Protein AF-M5RK91-F1 (afdb_monomer_lite)

Radius of gyration: 32.46 Å; chains: 1; bounding box: 62×58×117 Å

Secondary structure (DSSP, 8-state):
--------PPPGGG---S--EEEEE-TT--EEEEEETTTTT--HHHHHHHHHHHHHHTTSPPEEESSTTTTHHHHHHHHHHHHT---TTTS---GGG-TT-TT--SSEEEHHHHHTTTTTS--TTHHHHHHHHTT---S-S--TTSHHHHHHTT-HHHHHHHHHHHHHHHHHHHHHHHHHTTSS-HHHHHHHHHHHHHHHHTTGGG-HHHHHHHHH------HHHHHHHHHHHHHHS--------------------------------

InterPro domains:
  IPR012337 Ribonuclease H-like superfamily [SSF53098] (49-182)
  IPR019288 Predicted 3'-5' exonuclease, PolB-like [PF10108] (8-217)
  IPR036397 Ribonuclease H superfamily [G3DSA:3.30.420.10] (46-173)

Structure (mmCIF, N/CA/C/O backbone):
data_AF-M5RK91-F1
#
_entry.id   AF-M5RK91-F1
#
loop_
_atom_site.group_PDB
_atom_site.id
_atom_site.type_symbol
_atom_site.label_atom_id
_atom_site.label_alt_id
_atom_site.label_comp_id
_atom_site.label_asym_id
_atom_site.label_entity_id
_atom_site.label_seq_id
_atom_site.pdbx_PDB_ins_code
_atom_site.Cartn_x
_atom_site.Cartn_y
_atom_site.Cartn_z
_atom_site.occupancy
_atom_site.B_iso_or_equiv
_atom_site.auth_seq_id
_atom_site.auth_comp_id
_atom_site.auth_asym_id
_atom_site.auth_atom_id
_atom_site.pdbx_PDB_model_num
ATOM 1 N N . MET A 1 1 ? 35.712 -5.060 18.755 1.00 37.16 1 MET A N 1
ATOM 2 C CA . MET A 1 1 ? 34.245 -5.099 18.578 1.00 37.16 1 MET A CA 1
ATOM 3 C C . MET A 1 1 ? 33.949 -4.815 17.116 1.00 37.16 1 MET A C 1
ATOM 5 O O . MET A 1 1 ? 34.208 -3.714 16.657 1.00 37.16 1 MET A O 1
ATOM 9 N N . SER A 1 2 ? 33.559 -5.843 16.363 1.00 36.03 2 SER A N 1
ATOM 10 C CA . SER A 1 2 ? 33.230 -5.731 14.939 1.00 36.03 2 SER A CA 1
ATOM 11 C C . SER A 1 2 ? 31.807 -5.184 14.820 1.00 36.03 2 SER A C 1
ATOM 13 O O . SER A 1 2 ? 30.856 -5.883 15.160 1.00 36.03 2 SER A O 1
ATOM 15 N N . ASN A 1 3 ? 31.660 -3.930 14.385 1.00 38.53 3 ASN A N 1
ATOM 16 C CA . ASN A 1 3 ? 30.366 -3.388 13.971 1.00 38.53 3 ASN A CA 1
ATOM 17 C C . ASN A 1 3 ? 30.025 -3.969 12.594 1.00 38.53 3 ASN A C 1
ATOM 19 O O . ASN A 1 3 ? 30.331 -3.371 11.567 1.00 38.53 3 ASN A O 1
ATOM 23 N N . LYS A 1 4 ? 29.419 -5.158 12.574 1.00 43.69 4 LYS A N 1
ATOM 24 C CA . LYS A 1 4 ? 28.714 -5.678 11.400 1.00 43.69 4 LYS A CA 1
ATOM 25 C C . LYS A 1 4 ? 27.287 -5.142 11.414 1.00 43.69 4 LYS A C 1
ATOM 27 O O . LYS A 1 4 ? 26.384 -5.772 11.951 1.00 43.69 4 LYS A O 1
ATOM 32 N N . THR A 1 5 ? 27.094 -3.990 10.795 1.00 41.28 5 THR A N 1
ATOM 33 C CA . THR A 1 5 ? 25.797 -3.607 10.222 1.00 41.28 5 THR A CA 1
ATOM 34 C C . THR A 1 5 ? 25.986 -3.307 8.741 1.00 41.28 5 THR A C 1
ATOM 36 O O . THR A 1 5 ? 25.577 -2.262 8.255 1.00 41.28 5 THR A O 1
ATOM 39 N N . ASP A 1 6 ? 26.624 -4.231 8.019 1.00 42.47 6 ASP A N 1
ATOM 40 C CA . ASP A 1 6 ? 26.511 -4.304 6.562 1.00 42.47 6 ASP A CA 1
ATOM 41 C C . ASP A 1 6 ? 25.201 -5.020 6.222 1.00 42.47 6 ASP A C 1
ATOM 43 O O . ASP A 1 6 ? 25.173 -6.158 5.760 1.00 42.47 6 ASP A O 1
ATOM 47 N N . THR A 1 7 ? 24.073 -4.363 6.488 1.00 49.25 7 THR A N 1
ATOM 48 C CA . THR A 1 7 ? 22.855 -4.676 5.742 1.00 49.25 7 THR A CA 1
ATOM 49 C C . THR A 1 7 ? 23.013 -3.993 4.393 1.00 49.25 7 THR A C 1
ATOM 51 O O . THR A 1 7 ? 22.590 -2.849 4.220 1.00 49.25 7 THR A O 1
ATOM 54 N N . THR A 1 8 ? 23.712 -4.633 3.455 1.00 53.56 8 THR A N 1
ATOM 55 C CA . THR A 1 8 ? 23.864 -4.099 2.099 1.00 53.56 8 THR A CA 1
ATOM 56 C C . THR A 1 8 ? 22.529 -4.251 1.381 1.00 53.56 8 THR A C 1
ATOM 58 O O . THR A 1 8 ? 22.293 -5.210 0.653 1.00 53.56 8 THR A O 1
ATOM 61 N N . PHE A 1 9 ? 21.610 -3.323 1.641 1.00 66.06 9 PHE A N 1
ATOM 62 C CA . PHE A 1 9 ? 20.386 -3.220 0.870 1.00 66.06 9 PHE A CA 1
ATOM 63 C C . PHE A 1 9 ? 20.784 -2.958 -0.579 1.00 66.06 9 PHE A C 1
ATOM 65 O O . PHE A 1 9 ? 21.510 -2.003 -0.870 1.00 66.06 9 PHE A O 1
ATOM 72 N N . ILE A 1 10 ? 20.365 -3.849 -1.473 1.00 76.88 10 ILE A N 1
ATOM 73 C CA . ILE A 1 10 ? 20.727 -3.766 -2.883 1.00 76.88 10 ILE A CA 1
ATOM 74 C C . ILE A 1 10 ? 20.219 -2.414 -3.407 1.00 76.88 10 ILE A C 1
ATOM 76 O O . ILE A 1 10 ? 19.057 -2.077 -3.141 1.00 76.88 10 ILE A O 1
ATOM 80 N N . PRO A 1 11 ? 21.043 -1.629 -4.131 1.00 83.38 11 PRO A N 1
ATOM 81 C CA . PRO A 1 11 ? 20.587 -0.377 -4.717 1.00 83.38 11 PRO A CA 1
ATOM 82 C C . PRO A 1 11 ? 19.279 -0.585 -5.481 1.00 83.38 11 PRO A C 1
ATOM 84 O O . PRO A 1 11 ? 19.153 -1.554 -6.233 1.00 83.38 11 PRO A O 1
ATOM 87 N N . TYR A 1 12 ? 18.315 0.327 -5.316 1.00 83.88 12 TYR A N 1
ATOM 88 C CA . TYR A 1 12 ? 16.986 0.196 -5.930 1.00 83.88 12 TYR A CA 1
ATOM 89 C C . TYR A 1 12 ? 17.051 0.025 -7.459 1.00 83.88 12 TYR A C 1
ATOM 91 O O . TYR A 1 12 ? 16.173 -0.589 -8.057 1.00 83.88 12 TYR A O 1
ATOM 99 N N . THR A 1 13 ? 18.146 0.473 -8.087 1.00 87.12 13 THR A N 1
ATOM 100 C CA . THR A 1 13 ? 18.443 0.274 -9.511 1.00 87.12 13 THR A CA 1
ATOM 101 C C . THR A 1 13 ? 18.493 -1.191 -9.952 1.00 87.12 13 THR A C 1
ATOM 103 O O . THR A 1 13 ? 18.245 -1.481 -11.124 1.00 87.12 13 THR A O 1
ATOM 106 N N . TYR A 1 14 ? 18.796 -2.113 -9.036 1.00 87.44 14 TYR A N 1
ATOM 107 C CA . TYR A 1 14 ? 18.850 -3.558 -9.281 1.00 87.44 14 TYR A CA 1
ATOM 108 C C . TYR A 1 14 ? 17.598 -4.301 -8.813 1.00 87.44 14 TYR A C 1
ATOM 110 O O . TYR A 1 14 ? 17.463 -5.490 -9.083 1.00 87.44 14 TYR A O 1
ATOM 118 N N . GLN A 1 15 ? 16.668 -3.620 -8.144 1.00 91.31 15 GLN A N 1
ATOM 119 C CA . GLN A 1 15 ? 15.442 -4.249 -7.671 1.00 91.31 15 GLN A CA 1
ATOM 120 C C . GLN A 1 15 ? 14.505 -4.541 -8.848 1.00 91.31 15 GLN A C 1
ATOM 122 O O . GLN A 1 15 ? 14.492 -3.837 -9.870 1.00 91.31 15 GLN A O 1
ATOM 127 N N . ILE A 1 16 ? 13.762 -5.637 -8.729 1.00 92.75 16 ILE A N 1
ATOM 128 C CA . ILE A 1 16 ? 12.830 -6.141 -9.737 1.00 92.75 16 ILE A CA 1
ATOM 129 C C . ILE A 1 16 ? 11.518 -6.479 -9.016 1.00 92.75 16 ILE A C 1
ATOM 131 O O . ILE A 1 16 ? 11.579 -7.136 -7.977 1.00 92.75 16 ILE A O 1
ATOM 135 N N . PRO A 1 17 ? 10.346 -6.059 -9.526 1.00 95.19 17 PRO A N 1
ATOM 136 C CA . PRO A 1 17 ? 9.073 -6.446 -8.931 1.00 95.19 17 PRO A CA 1
ATOM 137 C C . PRO A 1 17 ? 8.801 -7.927 -9.219 1.00 95.19 17 PRO A C 1
ATOM 139 O O . PRO A 1 17 ? 8.458 -8.291 -10.342 1.00 95.19 17 PRO A O 1
ATOM 142 N N . ILE A 1 18 ? 8.991 -8.774 -8.208 1.00 94.38 18 ILE A N 1
ATOM 143 C CA . ILE A 1 18 ? 8.758 -10.228 -8.282 1.00 94.38 18 ILE A CA 1
ATOM 144 C C . ILE A 1 18 ? 7.376 -10.639 -7.760 1.00 94.38 18 ILE A C 1
ATOM 146 O O . ILE A 1 18 ? 6.933 -11.751 -8.002 1.00 94.38 18 ILE A O 1
ATOM 150 N N . SER A 1 19 ? 6.695 -9.750 -7.040 1.00 95.69 19 SER A N 1
ATOM 151 C CA . SER A 1 19 ? 5.322 -9.916 -6.571 1.00 95.69 19 SER A CA 1
ATOM 152 C C . SER A 1 19 ? 4.743 -8.536 -6.284 1.00 95.69 19 SER A C 1
ATOM 154 O O . SER A 1 19 ? 5.423 -7.689 -5.702 1.00 95.69 19 SER A O 1
ATOM 156 N N . VAL A 1 20 ? 3.509 -8.293 -6.722 1.00 97.94 20 VAL A N 1
ATOM 157 C CA . VAL A 1 20 ? 2.758 -7.069 -6.423 1.00 97.94 20 VAL A CA 1
ATOM 158 C C . VAL A 1 20 ? 1.313 -7.466 -6.176 1.00 97.94 20 VAL A C 1
ATOM 160 O O . VAL A 1 20 ? 0.650 -7.996 -7.066 1.00 97.94 20 VAL A O 1
ATOM 163 N N . VAL A 1 21 ? 0.824 -7.174 -4.974 1.00 98.00 21 VAL A N 1
ATOM 164 C CA . VAL A 1 21 ? -0.567 -7.401 -4.581 1.00 98.00 21 VAL A CA 1
ATOM 165 C C . VAL A 1 21 ? -1.257 -6.055 -4.398 1.00 98.00 21 VAL A C 1
ATOM 167 O O . VAL A 1 21 ? -0.682 -5.124 -3.840 1.00 98.00 21 VAL A O 1
ATOM 170 N N . ILE A 1 22 ? -2.489 -5.939 -4.888 1.00 98.31 22 ILE A N 1
ATOM 171 C CA . ILE A 1 22 ? -3.275 -4.704 -4.847 1.00 98.31 22 ILE A CA 1
ATOM 172 C C . ILE A 1 22 ? -4.640 -4.995 -4.233 1.00 98.31 22 ILE A C 1
ATOM 174 O O . ILE A 1 22 ? -5.385 -5.833 -4.743 1.00 98.31 22 ILE A O 1
ATOM 178 N N . ALA A 1 23 ? -4.998 -4.246 -3.189 1.00 98.38 23 ALA A N 1
ATOM 179 C CA . ALA A 1 23 ? -6.378 -4.150 -2.728 1.00 98.38 23 ALA A CA 1
ATOM 180 C C . ALA A 1 23 ? -7.147 -3.112 -3.554 1.00 98.38 23 ALA A C 1
ATOM 182 O O . ALA A 1 23 ? -6.700 -1.977 -3.728 1.00 98.38 23 ALA A O 1
ATOM 183 N N . LYS A 1 24 ? -8.335 -3.486 -4.028 1.00 98.38 24 LYS A N 1
ATOM 184 C CA . LYS A 1 24 ? -9.316 -2.560 -4.596 1.00 98.38 24 LYS A CA 1
ATOM 185 C C . LYS A 1 24 ? -10.251 -2.120 -3.483 1.00 98.38 24 LYS A C 1
ATOM 187 O O . LYS A 1 24 ? -10.890 -2.953 -2.842 1.00 98.38 24 LYS A O 1
ATOM 192 N N . VAL A 1 25 ? -10.341 -0.814 -3.281 1.00 98.56 25 VAL A N 1
ATOM 193 C CA . VAL A 1 25 ? -11.142 -0.203 -2.221 1.00 98.56 25 VAL A CA 1
ATOM 194 C C . VAL A 1 25 ? -12.134 0.763 -2.859 1.00 98.56 25 VAL A C 1
ATOM 196 O O . VAL A 1 25 ? -11.770 1.540 -3.744 1.00 98.56 25 VAL A O 1
ATOM 199 N N . ALA A 1 26 ? -13.396 0.681 -2.452 1.00 98.19 26 ALA A N 1
ATOM 200 C CA . ALA A 1 26 ? -14.456 1.561 -2.926 1.00 98.19 26 ALA A CA 1
ATOM 201 C C . ALA A 1 26 ? -14.345 2.973 -2.319 1.00 98.19 26 ALA A C 1
ATOM 203 O O . ALA A 1 26 ? -13.594 3.217 -1.375 1.00 98.19 26 ALA A O 1
ATOM 204 N N . GLN A 1 27 ? -15.131 3.920 -2.841 1.00 96.88 27 GLN A N 1
ATOM 205 C CA . GLN A 1 27 ? -15.163 5.298 -2.326 1.00 96.88 27 GLN A CA 1
ATOM 206 C C . GLN A 1 27 ? -15.681 5.398 -0.882 1.00 96.88 27 GLN A C 1
ATOM 208 O O . GLN A 1 27 ? -15.318 6.333 -0.176 1.00 96.88 27 GLN A O 1
ATOM 213 N N . ASP A 1 28 ? -16.501 4.441 -0.443 1.00 97.94 28 ASP A N 1
ATOM 214 C CA . ASP A 1 28 ? -16.978 4.313 0.941 1.00 97.94 28 ASP A CA 1
ATOM 215 C C . ASP A 1 28 ? -15.993 3.557 1.855 1.00 97.94 28 ASP A C 1
ATOM 217 O O . ASP A 1 28 ? -16.307 3.258 3.006 1.00 97.94 28 ASP A O 1
ATOM 221 N N . PHE A 1 29 ? -14.793 3.274 1.341 1.00 98.69 29 PHE A N 1
ATOM 222 C CA . PHE A 1 29 ? -13.707 2.542 1.986 1.00 98.69 29 PHE A CA 1
ATOM 223 C C . PHE A 1 29 ? -13.939 1.034 2.170 1.00 98.69 29 PHE A C 1
ATOM 225 O O . PHE A 1 29 ? -13.107 0.370 2.793 1.00 98.69 29 PHE A O 1
ATOM 232 N N . SER A 1 30 ? -15.001 0.454 1.602 1.00 98.62 30 SER A N 1
ATOM 233 C CA . SER A 1 30 ? -15.195 -1.002 1.609 1.00 98.62 30 SER A CA 1
ATOM 234 C C . SER A 1 30 ? -14.153 -1.726 0.747 1.00 98.62 30 SER A C 1
ATOM 236 O O . SER A 1 30 ? -13.770 -1.268 -0.336 1.00 98.62 30 SER A O 1
ATOM 238 N N . LEU A 1 31 ? -13.652 -2.859 1.249 1.00 98.69 31 LEU A N 1
ATOM 239 C CA . LEU A 1 31 ? -12.742 -3.733 0.511 1.00 98.69 31 LEU A CA 1
ATOM 240 C C . LEU A 1 31 ? -13.531 -4.496 -0.559 1.00 98.69 31 LEU A C 1
ATOM 242 O O . LEU A 1 31 ? -14.423 -5.278 -0.238 1.00 98.69 31 LEU A O 1
ATOM 246 N N . ILE A 1 32 ? -13.182 -4.285 -1.826 1.00 98.06 32 ILE A N 1
ATOM 247 C CA . ILE A 1 32 ? -13.814 -4.964 -2.962 1.00 98.06 32 ILE A CA 1
ATOM 248 C C . ILE A 1 32 ? -13.090 -6.284 -3.238 1.00 98.06 32 ILE A C 1
ATOM 250 O O . ILE A 1 32 ? -13.717 -7.338 -3.362 1.00 98.06 32 ILE A O 1
ATOM 254 N N . ASP A 1 33 ? -11.765 -6.217 -3.378 1.00 97.31 33 ASP A N 1
ATOM 255 C CA . ASP A 1 33 ? -10.964 -7.317 -3.910 1.00 97.31 33 ASP A CA 1
ATOM 256 C C . ASP A 1 33 ? -9.487 -7.192 -3.518 1.00 97.31 33 ASP A C 1
ATOM 258 O O . ASP A 1 33 ? -9.012 -6.084 -3.267 1.00 97.31 33 ASP A O 1
ATOM 262 N N . ILE A 1 34 ? -8.749 -8.304 -3.534 1.00 97.69 34 ILE A N 1
ATOM 263 C CA . ILE A 1 34 ? -7.286 -8.338 -3.407 1.00 97.69 34 ILE A CA 1
ATOM 264 C C . ILE A 1 34 ? -6.738 -9.199 -4.538 1.00 97.69 34 ILE A C 1
ATOM 266 O O . ILE A 1 34 ? -7.036 -10.387 -4.625 1.00 97.69 34 ILE A O 1
ATOM 270 N N . VAL A 1 35 ? -5.914 -8.599 -5.394 1.00 96.62 35 VAL A N 1
ATOM 271 C CA . VAL A 1 35 ? -5.401 -9.240 -6.608 1.00 96.62 35 VAL A CA 1
ATOM 272 C C . VAL A 1 35 ? -3.884 -9.279 -6.569 1.00 96.62 35 VAL A C 1
ATOM 274 O O . VAL A 1 35 ? -3.252 -8.238 -6.399 1.00 96.62 35 VAL A O 1
ATOM 277 N N . SER A 1 36 ? -3.306 -10.462 -6.776 1.00 97.25 36 SER A N 1
ATOM 278 C CA . SER A 1 36 ? -1.880 -10.609 -7.073 1.00 97.25 36 SER A CA 1
ATOM 279 C C . SER A 1 36 ? -1.652 -10.505 -8.577 1.00 97.25 36 SER A C 1
ATOM 281 O O . SER A 1 36 ? -2.339 -11.153 -9.371 1.00 97.25 36 SER A O 1
ATOM 283 N N . LEU A 1 37 ? -0.742 -9.629 -8.995 1.00 98.06 37 LEU A N 1
ATOM 284 C CA . LEU A 1 37 ? -0.513 -9.364 -10.410 1.00 98.06 37 LEU A CA 1
ATOM 285 C C . LEU A 1 37 ? 0.304 -10.485 -11.062 1.00 98.06 37 LEU A C 1
ATOM 287 O O . LEU A 1 37 ? 1.377 -10.845 -10.593 1.00 98.06 37 LEU A O 1
ATOM 291 N N . ASP A 1 38 ? -0.196 -10.971 -12.202 1.00 97.81 38 ASP A N 1
ATOM 292 C CA . ASP A 1 38 ? 0.424 -12.018 -13.033 1.00 97.81 38 ASP A CA 1
ATOM 293 C C . ASP A 1 38 ? 0.630 -13.377 -12.335 1.00 97.81 38 ASP A C 1
ATOM 295 O O . ASP A 1 38 ? 1.397 -14.211 -12.811 1.00 97.81 38 ASP A O 1
ATOM 299 N N . GLU A 1 39 ? -0.070 -13.645 -11.233 1.00 95.38 39 GLU A N 1
ATOM 300 C CA . GLU A 1 39 ? -0.103 -14.975 -10.618 1.00 95.38 39 GLU A CA 1
ATOM 301 C C . GLU A 1 39 ? -0.693 -16.016 -11.602 1.00 95.38 39 GLU A C 1
ATOM 303 O O . GLU A 1 39 ? -1.664 -15.713 -12.306 1.00 95.38 39 GLU A O 1
ATOM 308 N N . PRO A 1 40 ? -0.124 -17.237 -11.710 1.00 94.31 40 PRO A N 1
ATOM 309 C CA . PRO A 1 40 ? 0.992 -17.795 -10.931 1.00 94.31 40 PRO A CA 1
ATOM 310 C C . PRO A 1 40 ? 2.387 -17.581 -11.550 1.00 94.31 40 PRO A C 1
ATOM 312 O O . PRO A 1 40 ? 3.354 -18.187 -11.100 1.00 94.31 40 PRO A O 1
ATOM 315 N N . HIS A 1 41 ? 2.515 -16.785 -12.613 1.00 96.06 41 HIS A N 1
ATOM 316 C CA . HIS A 1 41 ? 3.760 -16.675 -13.385 1.00 96.06 41 HIS A CA 1
ATOM 317 C C . HIS A 1 41 ? 4.711 -15.589 -12.873 1.00 96.06 41 HIS A C 1
ATOM 319 O O . HIS A 1 41 ? 5.917 -15.700 -13.086 1.00 96.06 41 HIS A O 1
ATOM 325 N N . PHE A 1 42 ? 4.176 -14.542 -12.241 1.00 96.88 42 PHE A N 1
ATOM 326 C CA . PHE A 1 42 ? 4.923 -13.463 -11.591 1.00 96.88 42 PHE A CA 1
ATOM 327 C C . PHE A 1 42 ? 6.013 -12.822 -12.468 1.00 96.88 42 PHE A C 1
ATOM 329 O O . PHE A 1 42 ? 7.115 -12.507 -12.014 1.00 96.88 42 PHE A O 1
ATOM 336 N N . ARG A 1 43 ? 5.738 -12.629 -13.762 1.00 97.56 43 ARG A N 1
ATOM 337 C CA . ARG A 1 43 ? 6.728 -12.096 -14.703 1.00 97.56 43 ARG A CA 1
ATOM 338 C C . ARG A 1 43 ? 6.864 -10.588 -14.480 1.00 97.56 43 ARG A C 1
ATOM 340 O O . ARG A 1 43 ? 5.897 -9.859 -14.709 1.00 97.56 43 ARG A O 1
ATOM 347 N N . PRO A 1 44 ? 8.060 -10.066 -14.148 1.00 97.75 44 PRO A N 1
ATOM 348 C CA . PRO A 1 44 ? 8.210 -8.664 -13.748 1.00 97.75 44 PRO A CA 1
ATOM 349 C C . PRO A 1 44 ? 7.722 -7.630 -14.768 1.00 97.75 44 PRO A C 1
ATOM 351 O O . PRO A 1 44 ? 7.150 -6.604 -14.399 1.00 97.75 44 PRO A O 1
ATOM 354 N N . HIS A 1 45 ? 7.918 -7.893 -16.063 1.00 98.31 45 HIS A N 1
ATOM 355 C CA . HIS A 1 45 ? 7.457 -7.003 -17.130 1.00 98.31 45 HIS A CA 1
ATOM 356 C C . HIS A 1 45 ? 5.925 -6.987 -17.247 1.00 98.31 45 HIS A C 1
ATOM 358 O O . HIS A 1 45 ? 5.352 -5.919 -17.441 1.00 98.31 45 HIS A O 1
ATOM 364 N N . VAL A 1 46 ? 5.259 -8.132 -17.048 1.00 98.50 46 VAL A N 1
ATOM 365 C CA . VAL A 1 46 ? 3.790 -8.229 -17.060 1.00 98.50 46 VAL A CA 1
ATOM 366 C C . VAL A 1 46 ? 3.196 -7.602 -15.804 1.00 98.50 46 VAL A C 1
ATOM 368 O O . VAL A 1 46 ? 2.252 -6.826 -15.910 1.00 98.50 46 VAL A O 1
ATOM 371 N N . ILE A 1 47 ? 3.789 -7.846 -14.630 1.00 98.69 47 ILE A N 1
ATOM 372 C CA . ILE A 1 47 ? 3.423 -7.167 -13.376 1.00 98.69 47 ILE A CA 1
ATOM 373 C C . ILE A 1 47 ? 3.478 -5.648 -13.562 1.00 98.69 47 ILE A C 1
ATOM 375 O O . ILE A 1 47 ? 2.521 -4.940 -13.250 1.00 98.69 47 ILE A O 1
ATOM 379 N N . THR A 1 48 ? 4.586 -5.148 -14.112 1.00 98.69 48 THR A N 1
ATOM 380 C CA . THR A 1 48 ? 4.792 -3.714 -14.353 1.00 98.69 48 THR A CA 1
ATOM 381 C C . THR A 1 48 ? 3.764 -3.150 -15.324 1.00 98.69 48 THR A C 1
ATOM 383 O O . THR A 1 48 ? 3.200 -2.082 -15.082 1.00 98.69 48 THR A O 1
ATOM 386 N N . GLU A 1 49 ? 3.487 -3.868 -16.410 1.00 98.44 49 GLU A N 1
ATOM 387 C CA . GLU A 1 49 ? 2.487 -3.454 -17.386 1.00 98.44 49 GLU A CA 1
ATOM 388 C C . GLU A 1 49 ? 1.086 -3.420 -16.765 1.00 98.44 49 GLU A C 1
ATOM 390 O O . GLU A 1 49 ? 0.380 -2.418 -16.891 1.00 98.44 49 GLU A O 1
ATOM 395 N N . HIS A 1 50 ? 0.694 -4.480 -16.056 1.00 98.44 50 HIS A N 1
ATOM 396 C CA . HIS A 1 50 ? -0.600 -4.581 -15.386 1.00 98.44 50 HIS A CA 1
ATOM 397 C C . HIS A 1 50 ? -0.777 -3.515 -14.303 1.00 98.44 50 HIS A C 1
ATOM 399 O O . HIS A 1 50 ? -1.870 -2.966 -14.184 1.00 98.44 50 HIS A O 1
ATOM 405 N N . PHE A 1 51 ? 0.278 -3.170 -13.562 1.00 98.50 51 PHE A N 1
ATOM 406 C CA . PHE A 1 51 ? 0.243 -2.106 -12.559 1.00 98.50 51 PHE A CA 1
ATOM 407 C C . PHE A 1 51 ? -0.123 -0.754 -13.188 1.00 98.50 51 PHE A C 1
ATOM 409 O O . PHE A 1 51 ? -1.115 -0.129 -12.804 1.00 98.50 51 PHE A O 1
ATOM 416 N N . TRP A 1 52 ? 0.631 -0.320 -14.206 1.00 98.19 52 TRP A N 1
ATOM 417 C CA . TRP A 1 52 ? 0.423 0.989 -14.830 1.00 98.19 52 TRP A CA 1
ATOM 418 C C . TRP A 1 52 ? -0.836 1.036 -15.697 1.00 98.19 52 TRP A C 1
ATOM 420 O O . TRP A 1 52 ? -1.632 1.968 -15.572 1.00 98.19 52 TRP A O 1
ATOM 430 N N . ARG A 1 53 ? -1.070 0.021 -16.540 1.00 96.62 53 ARG A N 1
ATOM 431 C CA . ARG A 1 53 ? -2.286 -0.041 -17.369 1.00 96.62 53 ARG A CA 1
ATOM 432 C C . ARG A 1 53 ? -3.526 -0.193 -16.499 1.00 96.62 53 ARG A C 1
ATOM 434 O O . ARG A 1 53 ? -4.518 0.480 -16.757 1.00 96.62 53 ARG A O 1
ATOM 441 N N . GLY A 1 54 ? -3.465 -1.016 -15.453 1.00 96.12 54 GLY A N 1
ATOM 442 C CA . GLY A 1 54 ? -4.543 -1.179 -14.482 1.00 96.12 54 GLY A CA 1
ATOM 443 C C . GLY A 1 54 ? -4.924 0.153 -13.846 1.00 96.12 54 GLY A C 1
ATOM 444 O O . GLY A 1 54 ? -6.085 0.548 -13.927 1.00 96.12 54 GLY A O 1
ATOM 445 N N . TRP A 1 55 ? -3.951 0.894 -13.308 1.00 97.19 55 TRP A N 1
ATOM 446 C CA . TRP A 1 55 ? -4.190 2.222 -12.733 1.00 97.19 55 TRP A CA 1
ATOM 447 C C . TRP A 1 55 ? -4.929 3.156 -13.694 1.00 97.19 55 TRP A C 1
ATOM 449 O O . TRP A 1 55 ? -5.907 3.801 -13.317 1.00 97.19 55 TRP A O 1
ATOM 459 N N . GLU A 1 56 ? -4.517 3.195 -14.961 1.00 96.56 56 GLU A N 1
ATOM 460 C CA . GLU A 1 56 ? -5.190 4.022 -15.958 1.00 96.56 56 GLU A CA 1
ATOM 461 C C . GLU A 1 56 ? -6.612 3.546 -16.284 1.00 96.56 56 GLU A C 1
ATOM 463 O O . GLU A 1 56 ? -7.514 4.378 -16.402 1.00 96.56 56 GLU A O 1
ATOM 468 N N . MET A 1 57 ? -6.812 2.234 -16.425 1.00 96.12 57 MET A N 1
ATOM 469 C CA . MET A 1 57 ? -8.102 1.623 -16.767 1.00 96.12 57 MET A CA 1
ATOM 470 C C . MET A 1 57 ? -9.141 1.797 -15.657 1.00 96.12 57 MET A C 1
ATOM 472 O O . MET A 1 57 ? -10.313 2.011 -15.952 1.00 96.12 57 MET A O 1
ATOM 476 N N . TYR A 1 58 ? -8.716 1.786 -14.391 1.00 95.44 58 TYR A N 1
ATOM 477 C CA . TYR A 1 58 ? -9.580 2.071 -13.240 1.00 95.44 58 TYR A CA 1
ATOM 478 C C . TYR A 1 58 ? -9.806 3.574 -13.001 1.00 95.44 58 TYR A C 1
ATOM 480 O O . TYR A 1 58 ? -10.323 3.968 -11.959 1.00 95.44 58 TYR A O 1
ATOM 488 N N . GLY A 1 59 ? -9.438 4.435 -13.955 1.00 96.31 59 GLY A N 1
ATOM 489 C CA . GLY A 1 59 ? -9.707 5.869 -13.870 1.00 96.31 59 GLY A CA 1
ATOM 490 C C . GLY A 1 59 ? -8.706 6.646 -13.017 1.00 96.31 59 GLY A C 1
ATOM 491 O O . GLY A 1 59 ? -9.030 7.745 -12.576 1.00 96.31 59 GLY A O 1
ATOM 492 N N . LYS A 1 60 ? -7.484 6.123 -12.841 1.00 96.31 60 LYS A N 1
ATOM 493 C CA . LYS A 1 60 ? -6.397 6.733 -12.057 1.00 96.31 60 LYS A CA 1
ATOM 494 C C . LYS A 1 60 ? -6.786 6.952 -10.587 1.00 96.31 60 LYS A C 1
ATOM 496 O O . LYS A 1 60 ? -6.761 8.094 -10.124 1.00 96.31 60 LYS A O 1
ATOM 501 N N . PRO A 1 61 ? -7.169 5.883 -9.859 1.00 96.69 61 PRO A N 1
ATOM 502 C CA . PRO A 1 61 ? -7.516 5.994 -8.448 1.00 96.69 61 PRO A CA 1
ATOM 503 C C . PRO A 1 61 ? -6.317 6.472 -7.615 1.00 96.69 61 PRO A C 1
ATOM 505 O O . PRO A 1 61 ? -5.163 6.374 -8.040 1.00 96.69 61 PRO A O 1
ATOM 508 N N . GLN A 1 62 ? -6.595 6.966 -6.410 1.00 97.69 62 GLN A N 1
ATOM 509 C CA . GLN A 1 62 ? -5.565 7.268 -5.420 1.00 97.69 62 GLN A CA 1
ATOM 510 C C . GLN A 1 62 ? -4.821 5.978 -5.052 1.00 97.69 62 GLN A C 1
ATOM 512 O O . GLN A 1 62 ? -5.439 5.002 -4.628 1.00 97.69 62 GLN A O 1
ATOM 517 N N . TRP A 1 63 ? -3.496 5.976 -5.170 1.00 98.12 63 TRP A N 1
ATOM 518 C CA . TRP A 1 63 ? -2.677 4.940 -4.556 1.00 98.12 63 TRP A CA 1
ATOM 519 C C . TRP A 1 63 ? -2.626 5.140 -3.048 1.00 98.12 63 TRP A C 1
ATOM 521 O O . TRP A 1 63 ? -2.383 6.249 -2.579 1.00 98.12 63 TRP A O 1
ATOM 531 N N . VAL A 1 64 ? -2.790 4.065 -2.285 1.00 98.56 64 VAL A N 1
ATOM 532 C CA . VAL A 1 64 ? -2.568 4.062 -0.838 1.00 98.56 64 VAL A CA 1
ATOM 533 C C . VAL A 1 64 ? -1.508 3.016 -0.536 1.00 98.56 64 VAL A C 1
ATOM 535 O O . VAL A 1 64 ? -1.655 1.861 -0.922 1.00 98.56 64 VAL A O 1
ATOM 538 N N . THR A 1 65 ? -0.429 3.421 0.128 1.00 98.44 65 THR A N 1
ATOM 539 C CA . THR A 1 65 ? 0.710 2.539 0.435 1.00 98.44 65 THR A CA 1
ATOM 540 C C . THR A 1 65 ? 1.228 2.802 1.840 1.00 98.44 65 THR A C 1
ATOM 542 O O . THR A 1 65 ? 1.022 3.893 2.372 1.00 98.44 65 THR A O 1
ATOM 545 N N . PHE A 1 66 ? 2.023 1.889 2.389 1.00 98.06 66 PHE A N 1
ATOM 546 C CA . PHE A 1 66 ? 2.854 2.162 3.558 1.00 98.06 66 PHE A CA 1
ATOM 547 C C . PHE A 1 66 ? 4.325 2.265 3.130 1.00 98.06 66 PHE A C 1
ATOM 549 O O . PHE A 1 66 ? 4.912 1.262 2.746 1.00 98.06 66 PHE A O 1
ATOM 556 N N . ASN A 1 67 ? 4.925 3.461 3.195 1.00 96.81 67 ASN A N 1
ATOM 557 C CA . ASN A 1 67 ? 6.293 3.744 2.725 1.00 96.81 67 ASN A CA 1
ATOM 558 C C . ASN A 1 67 ? 6.523 3.598 1.208 1.00 96.81 67 ASN A C 1
ATOM 560 O O . ASN A 1 67 ? 7.669 3.581 0.746 1.00 96.81 67 ASN A O 1
ATOM 564 N N . GLY A 1 68 ? 5.458 3.516 0.411 1.00 96.06 68 GLY A N 1
ATOM 565 C CA . GLY A 1 68 ? 5.571 3.304 -1.028 1.00 96.06 68 GLY A CA 1
ATOM 566 C C . GLY A 1 68 ? 6.135 4.484 -1.801 1.00 96.06 68 GLY A C 1
ATOM 567 O O . GLY A 1 68 ? 6.620 4.299 -2.917 1.00 96.06 68 GLY A O 1
ATOM 568 N N . ARG A 1 69 ? 6.185 5.686 -1.213 1.00 94.56 69 ARG A N 1
ATOM 569 C CA . ARG A 1 69 ? 6.886 6.819 -1.833 1.00 94.56 69 ARG A CA 1
ATOM 570 C C . ARG A 1 69 ? 8.394 6.596 -1.877 1.00 94.56 69 ARG A C 1
ATOM 572 O O . ARG A 1 69 ? 9.053 7.068 -2.799 1.00 94.56 69 ARG A O 1
ATOM 579 N N . SER A 1 70 ? 8.930 5.892 -0.885 1.00 92.44 70 SER A N 1
ATOM 580 C CA . SER A 1 70 ? 10.364 5.617 -0.767 1.00 92.44 70 SER A CA 1
ATOM 581 C C . SER A 1 70 ? 10.751 4.241 -1.315 1.00 92.44 70 SER A C 1
ATOM 583 O O . SER A 1 70 ? 11.937 3.919 -1.322 1.00 92.44 70 SER A O 1
ATOM 585 N N . PHE A 1 71 ? 9.777 3.429 -1.746 1.00 93.19 71 PHE A N 1
ATOM 586 C CA . PHE A 1 71 ? 10.004 2.045 -2.158 1.00 93.19 71 PHE A CA 1
ATOM 587 C C . PHE A 1 71 ? 9.150 1.636 -3.368 1.00 93.19 71 PHE A C 1
ATOM 589 O O . PHE A 1 71 ? 9.659 1.652 -4.488 1.00 93.19 71 PHE A O 1
ATOM 596 N N . ASP A 1 72 ? 7.863 1.327 -3.173 1.00 95.75 72 ASP A N 1
ATOM 597 C CA . ASP A 1 72 ? 7.000 0.717 -4.196 1.00 95.75 72 ASP A CA 1
ATOM 598 C C . ASP A 1 72 ? 6.936 1.519 -5.504 1.00 95.75 72 ASP A C 1
ATOM 600 O O . ASP A 1 72 ? 7.262 1.006 -6.574 1.00 95.75 72 ASP A O 1
ATOM 604 N N . LEU A 1 73 ? 6.554 2.799 -5.441 1.00 96.81 73 LEU A N 1
ATOM 605 C CA . LEU A 1 73 ? 6.377 3.618 -6.643 1.00 96.81 73 LEU A CA 1
ATOM 606 C C . LEU A 1 73 ? 7.701 3.883 -7.374 1.00 96.81 73 LEU A C 1
ATOM 608 O O . LEU A 1 73 ? 7.721 3.694 -8.590 1.00 96.81 73 LEU A O 1
ATOM 612 N N . PRO A 1 74 ? 8.817 4.243 -6.705 1.00 95.94 74 PRO A N 1
ATOM 613 C CA . PRO A 1 74 ? 10.122 4.313 -7.364 1.00 95.94 74 PRO A CA 1
ATOM 614 C C . PRO A 1 74 ? 10.535 3.015 -8.071 1.00 95.94 74 PRO A C 1
ATOM 616 O O . PRO A 1 74 ? 11.081 3.073 -9.175 1.00 95.94 74 PRO A O 1
ATOM 619 N N . ILE A 1 75 ? 10.259 1.846 -7.479 1.00 96.75 75 ILE A N 1
ATOM 620 C CA . ILE A 1 75 ? 10.556 0.549 -8.107 1.00 96.75 75 ILE A CA 1
ATOM 621 C C . ILE A 1 75 ? 9.684 0.337 -9.340 1.00 96.75 75 ILE A C 1
ATOM 623 O O . ILE A 1 75 ? 10.207 -0.047 -10.384 1.00 96.75 75 ILE A O 1
ATOM 627 N N . MET A 1 76 ? 8.383 0.623 -9.261 1.00 98.12 76 MET A N 1
ATOM 628 C CA . MET A 1 76 ? 7.479 0.479 -10.406 1.00 98.12 76 MET A CA 1
ATOM 629 C C . MET A 1 76 ? 7.774 1.493 -11.522 1.00 98.12 76 MET A C 1
ATOM 631 O O . MET A 1 76 ? 7.646 1.153 -12.701 1.00 98.12 76 MET A O 1
ATOM 635 N N . GLU A 1 77 ? 8.206 2.715 -11.182 1.00 97.50 77 GLU A N 1
ATOM 636 C CA . GLU A 1 77 ? 8.688 3.723 -12.141 1.00 97.50 77 GLU A CA 1
ATOM 637 C C . GLU A 1 77 ? 9.939 3.209 -12.866 1.00 97.50 77 GLU A C 1
ATOM 639 O O . GLU A 1 77 ? 10.014 3.237 -14.097 1.00 97.50 77 GLU A O 1
ATOM 644 N N . LEU A 1 78 ? 10.914 2.690 -12.115 1.00 97.50 78 LEU A N 1
ATOM 645 C CA . LEU A 1 78 ? 12.144 2.162 -12.690 1.00 97.50 78 LEU A CA 1
ATOM 646 C C . LEU A 1 78 ? 11.907 0.880 -13.498 1.00 97.50 78 LEU A C 1
ATOM 648 O O . LEU A 1 78 ? 12.536 0.685 -14.536 1.00 97.50 78 LEU A O 1
ATOM 652 N N . ALA A 1 79 ? 11.004 0.007 -13.058 1.00 98.19 79 ALA A N 1
ATOM 653 C CA . ALA A 1 79 ? 10.627 -1.182 -13.808 1.00 98.19 79 ALA A CA 1
ATOM 654 C C . ALA A 1 79 ? 9.977 -0.796 -15.144 1.00 98.19 79 ALA A C 1
ATOM 656 O O . ALA A 1 79 ? 10.320 -1.367 -16.178 1.00 98.19 79 ALA A O 1
ATOM 657 N N . ALA A 1 80 ? 9.114 0.226 -15.158 1.00 98.31 80 ALA A N 1
ATOM 658 C CA . ALA A 1 80 ? 8.539 0.740 -16.398 1.00 98.31 80 ALA A CA 1
ATOM 659 C C . ALA A 1 80 ? 9.614 1.302 -17.331 1.00 98.31 80 ALA A C 1
ATOM 661 O O . ALA A 1 80 ? 9.619 0.980 -18.519 1.00 98.31 80 ALA A O 1
ATOM 662 N N . PHE A 1 81 ? 10.576 2.052 -16.783 1.00 97.94 81 PHE A N 1
ATOM 663 C CA . PHE A 1 81 ? 11.753 2.500 -17.525 1.00 97.94 81 PHE A CA 1
ATOM 664 C C . PHE A 1 81 ? 12.546 1.318 -18.108 1.00 97.94 81 PHE A C 1
ATOM 666 O O . PHE A 1 81 ? 12.869 1.319 -19.294 1.00 97.94 81 PHE A O 1
ATOM 673 N N . ARG A 1 82 ? 12.814 0.280 -17.305 1.00 97.81 82 ARG A N 1
ATOM 674 C CA . ARG A 1 82 ? 13.572 -0.914 -17.710 1.00 97.81 82 ARG A CA 1
ATOM 675 C C . ARG A 1 82 ? 12.886 -1.696 -18.831 1.00 97.81 82 ARG A C 1
ATOM 677 O O . ARG A 1 82 ? 13.572 -2.196 -19.717 1.00 97.81 82 ARG A O 1
ATOM 684 N N . TYR A 1 83 ? 11.562 -1.824 -18.784 1.00 98.06 83 TYR A N 1
ATOM 685 C CA . TYR A 1 83 ? 10.786 -2.634 -19.729 1.00 98.06 83 TYR A CA 1
ATOM 686 C C . TYR A 1 83 ? 10.161 -1.829 -20.878 1.00 98.06 83 TYR A C 1
ATOM 688 O O . TYR A 1 83 ? 9.436 -2.397 -21.689 1.00 98.06 83 TYR A O 1
ATOM 696 N N . GLY A 1 84 ? 10.431 -0.523 -20.973 1.00 98.00 84 GLY A N 1
ATOM 697 C CA . GLY A 1 84 ? 9.891 0.324 -22.041 1.00 98.00 84 GLY A CA 1
ATOM 698 C C . GLY A 1 84 ? 8.374 0.532 -21.960 1.00 98.00 84 GLY A C 1
ATOM 699 O O . GLY A 1 84 ? 7.718 0.712 -22.984 1.00 98.00 84 GLY A O 1
ATOM 700 N N . ILE A 1 85 ? 7.805 0.499 -20.754 1.00 98.25 85 ILE A N 1
ATOM 701 C CA . ILE A 1 85 ? 6.367 0.662 -20.515 1.00 98.25 85 ILE A CA 1
ATOM 702 C C . ILE A 1 85 ? 6.070 2.139 -20.248 1.00 98.25 85 ILE A C 1
ATOM 704 O O . ILE A 1 85 ? 6.698 2.779 -19.406 1.00 98.25 85 ILE A O 1
ATOM 708 N N . SER A 1 86 ? 5.087 2.694 -20.956 1.00 97.38 86 SER A N 1
ATOM 709 C CA . SER A 1 86 ? 4.664 4.079 -20.743 1.00 97.38 86 SER A CA 1
ATOM 710 C C . SER A 1 86 ? 3.850 4.219 -19.456 1.00 97.38 86 SER A C 1
ATOM 712 O O . SER A 1 86 ? 2.826 3.563 -19.289 1.00 97.38 86 SER A O 1
ATOM 714 N N . ALA A 1 87 ? 4.267 5.149 -18.596 1.00 97.00 87 ALA A N 1
ATOM 715 C CA . ALA A 1 87 ? 3.495 5.652 -17.459 1.00 97.00 87 ALA A CA 1
ATOM 716 C C . ALA A 1 87 ? 3.167 7.149 -17.647 1.00 97.00 87 ALA A C 1
ATOM 718 O O . ALA A 1 87 ? 3.191 7.939 -16.704 1.00 97.00 87 ALA A O 1
ATOM 719 N N . ALA A 1 88 ? 2.909 7.581 -18.889 1.00 96.44 88 ALA A N 1
ATOM 720 C CA . ALA A 1 88 ? 2.808 9.000 -19.251 1.00 96.44 88 ALA A CA 1
ATOM 721 C C . ALA A 1 88 ? 1.815 9.794 -18.384 1.00 96.44 88 ALA A C 1
ATOM 723 O O . ALA A 1 88 ? 2.099 10.933 -18.012 1.00 96.44 88 ALA A O 1
ATOM 724 N N . LYS A 1 89 ? 0.668 9.202 -18.015 1.00 96.19 89 LYS A N 1
ATOM 725 C CA . LYS A 1 89 ? -0.321 9.881 -17.162 1.00 96.19 89 LYS A CA 1
ATOM 726 C C . LYS A 1 89 ? 0.169 10.080 -15.725 1.00 96.19 89 LYS A C 1
ATOM 728 O O . LYS A 1 89 ? -0.237 11.053 -15.100 1.00 96.19 89 LYS A O 1
ATOM 733 N N . TRP A 1 90 ? 1.032 9.198 -15.221 1.00 97.06 90 TRP A N 1
ATOM 734 C CA . TRP A 1 90 ? 1.665 9.329 -13.906 1.00 97.06 90 TRP A CA 1
ATOM 735 C C . TRP A 1 90 ? 2.718 10.445 -13.903 1.00 97.06 90 TRP A C 1
ATOM 737 O O . TRP A 1 90 ? 2.778 11.251 -12.979 1.00 97.06 90 TRP A O 1
ATOM 747 N N . PHE A 1 91 ? 3.487 10.563 -14.988 1.00 96.12 91 PHE A N 1
ATOM 748 C CA . PHE A 1 91 ? 4.507 11.604 -15.172 1.00 96.12 91 PHE A CA 1
ATOM 749 C C . PHE A 1 91 ? 3.961 12.957 -15.645 1.00 96.12 91 PHE A C 1
ATOM 751 O O . PHE A 1 91 ? 4.739 13.882 -15.891 1.00 96.12 91 PHE A O 1
ATOM 758 N N . LYS A 1 92 ? 2.637 13.107 -15.761 1.00 94.44 92 LYS A N 1
ATOM 759 C CA . LYS A 1 92 ? 2.027 14.382 -16.130 1.00 94.44 92 LYS A CA 1
ATOM 760 C C . LYS A 1 92 ? 2.374 15.449 -15.085 1.00 94.44 92 LYS A C 1
ATOM 762 O O . LYS A 1 92 ? 2.135 15.266 -13.893 1.00 94.44 92 LYS A O 1
ATOM 767 N N . ASN A 1 93 ? 2.924 16.568 -15.548 1.00 91.00 93 ASN A N 1
ATOM 768 C CA . ASN A 1 93 ? 3.249 17.709 -14.701 1.00 91.00 93 ASN A CA 1
ATOM 769 C C . ASN A 1 93 ? 2.097 18.722 -14.719 1.00 91.00 93 ASN A C 1
ATOM 771 O O . ASN A 1 93 ? 1.986 19.524 -15.642 1.00 91.00 93 ASN A O 1
ATOM 775 N N . ASP A 1 94 ? 1.269 18.676 -13.680 1.00 90.94 94 ASP A N 1
ATOM 776 C CA . ASP A 1 94 ? 0.141 19.582 -13.434 1.00 90.94 94 ASP A CA 1
ATOM 777 C C . ASP A 1 94 ? 0.405 20.455 -12.185 1.00 90.94 94 ASP A C 1
ATOM 779 O O . ASP A 1 94 ? -0.497 20.759 -11.397 1.00 90.94 94 ASP A O 1
ATOM 783 N N . GLY A 1 95 ? 1.672 20.817 -11.940 1.00 92.44 95 GLY A N 1
ATOM 784 C CA . GLY A 1 95 ? 2.074 21.598 -10.767 1.00 92.44 95 GLY A CA 1
ATOM 785 C C . GLY A 1 95 ? 1.758 20.864 -9.461 1.00 92.44 95 GLY A C 1
ATOM 786 O O . GLY A 1 95 ? 2.118 19.696 -9.300 1.00 92.44 95 GLY A O 1
ATOM 787 N N . TYR A 1 96 ? 1.050 21.517 -8.532 1.00 90.50 96 TYR A N 1
ATOM 788 C CA . TYR A 1 96 ? 0.703 20.925 -7.233 1.00 90.50 96 TYR A CA 1
ATOM 789 C C . TYR A 1 96 ? -0.202 19.689 -7.329 1.00 90.50 96 TYR A C 1
ATOM 791 O O . TYR A 1 96 ? -0.197 18.869 -6.413 1.00 90.50 96 TYR A O 1
ATOM 799 N N . ARG A 1 97 ? -0.934 19.524 -8.436 1.00 90.06 97 ARG A N 1
ATOM 800 C CA . ARG A 1 97 ? -1.814 18.371 -8.683 1.00 90.06 97 ARG A CA 1
ATOM 801 C C . ARG A 1 97 ? -1.119 17.232 -9.427 1.00 90.06 97 ARG A C 1
ATOM 803 O O . ARG A 1 97 ? -1.760 16.240 -9.758 1.00 90.06 97 ARG A O 1
ATOM 810 N N . SER A 1 98 ? 0.179 17.367 -9.708 1.00 93.62 98 SER A N 1
ATOM 811 C CA . SER A 1 98 ? 0.953 16.301 -10.347 1.00 93.62 98 SER A CA 1
ATOM 812 C C . SER A 1 98 ? 0.872 15.023 -9.512 1.00 93.62 98 SER A C 1
ATOM 814 O O . SER A 1 98 ? 1.106 15.102 -8.304 1.00 93.62 98 SER A O 1
ATOM 816 N N . PRO A 1 99 ? 0.642 13.843 -10.115 1.00 94.38 99 PRO A N 1
ATOM 817 C CA . PRO A 1 99 ? 0.555 12.592 -9.363 1.00 94.38 99 PRO A CA 1
ATOM 818 C C . PRO A 1 99 ? 1.807 12.290 -8.531 1.00 94.38 99 PRO A C 1
ATOM 820 O O . PRO A 1 99 ? 1.732 11.752 -7.431 1.00 94.38 99 PRO A O 1
ATOM 823 N N . ARG A 1 100 ? 2.965 12.717 -9.046 1.00 93.75 100 ARG A N 1
ATOM 824 C CA . ARG A 1 100 ? 4.281 12.563 -8.414 1.00 93.75 100 ARG A CA 1
ATOM 825 C C . ARG A 1 100 ? 4.597 13.621 -7.360 1.00 93.75 100 ARG A C 1
ATOM 827 O O . ARG A 1 100 ? 5.639 13.527 -6.714 1.00 93.75 100 ARG A O 1
ATOM 834 N N . ASN A 1 101 ? 3.761 14.648 -7.199 1.00 93.81 101 ASN A N 1
ATOM 835 C CA . ASN A 1 101 ? 4.009 15.651 -6.173 1.00 93.81 101 ASN A CA 1
ATOM 836 C C . ASN A 1 101 ? 3.937 14.983 -4.791 1.00 93.81 101 ASN A C 1
ATOM 838 O O . ASN A 1 101 ? 2.979 14.293 -4.458 1.00 93.81 101 ASN A O 1
ATOM 842 N N . ARG A 1 102 ? 4.973 15.199 -3.980 1.00 91.25 102 ARG A N 1
ATOM 843 C CA . ARG A 1 102 ? 5.100 14.606 -2.649 1.00 91.25 102 ARG A CA 1
ATOM 844 C C . ARG A 1 102 ? 3.983 15.015 -1.694 1.00 91.25 102 ARG A C 1
ATOM 846 O O . ARG A 1 102 ? 3.556 14.213 -0.876 1.00 91.25 102 ARG A O 1
ATOM 853 N N . PHE A 1 103 ? 3.543 16.264 -1.790 1.00 89.94 103 PHE A N 1
ATOM 854 C CA . PHE A 1 103 ? 2.655 16.870 -0.797 1.00 89.94 103 PHE A CA 1
ATOM 855 C C . PHE A 1 103 ? 1.177 16.837 -1.188 1.00 89.94 103 PHE A C 1
ATOM 857 O O . PHE A 1 103 ? 0.339 17.312 -0.428 1.00 89.94 103 PHE A O 1
ATOM 864 N N . THR A 1 104 ? 0.842 16.297 -2.364 1.00 90.12 104 THR A N 1
ATOM 865 C CA . THR A 1 104 ? -0.553 15.984 -2.680 1.00 90.12 104 THR A CA 1
ATOM 866 C C . THR A 1 104 ? -0.857 14.565 -2.241 1.00 90.12 104 THR A C 1
ATOM 868 O O . THR A 1 104 ? -0.063 13.655 -2.470 1.00 90.12 104 THR A O 1
ATOM 871 N N . THR A 1 105 ? -2.028 14.378 -1.643 1.00 92.94 105 THR A N 1
ATOM 872 C CA . THR A 1 105 ? -2.561 13.048 -1.374 1.00 92.94 105 THR A CA 1
ATOM 873 C C . THR A 1 105 ? -3.491 12.579 -2.487 1.00 92.94 105 THR A C 1
ATOM 875 O O . THR A 1 105 ? -3.814 11.404 -2.502 1.00 92.94 105 THR A O 1
ATOM 878 N N . GLU A 1 106 ? -3.891 13.424 -3.450 1.00 93.12 106 GLU A N 1
ATOM 879 C CA . GLU A 1 106 ? -4.920 13.088 -4.458 1.00 93.12 106 GLU A CA 1
ATOM 880 C C . GLU A 1 106 ? -4.592 11.814 -5.250 1.00 93.12 106 GLU A C 1
ATOM 882 O O . GLU A 1 106 ? -5.443 10.941 -5.398 1.00 93.12 106 GLU A O 1
ATOM 887 N N . ALA A 1 107 ? -3.358 11.697 -5.744 1.00 95.50 107 ALA A N 1
ATOM 888 C CA . ALA A 1 107 ? -2.925 10.540 -6.523 1.00 95.50 107 ALA A CA 1
ATOM 889 C C . ALA A 1 107 ? -2.205 9.480 -5.685 1.00 95.50 107 ALA A C 1
ATOM 891 O O . ALA A 1 107 ? -2.175 8.317 -6.080 1.00 95.50 107 ALA A O 1
ATOM 892 N N . HIS A 1 108 ? -1.603 9.869 -4.556 1.00 97.38 108 HIS A N 1
ATOM 893 C CA . HIS A 1 108 ? -0.862 8.959 -3.690 1.00 97.38 108 HIS A CA 1
ATOM 894 C C . HIS A 1 108 ? -0.879 9.415 -2.232 1.00 97.38 108 HIS A C 1
ATOM 896 O O . HIS A 1 108 ? -0.329 10.458 -1.886 1.00 97.38 108 HIS A O 1
ATOM 902 N N . LEU A 1 109 ? -1.478 8.594 -1.376 1.00 98.00 109 LEU A N 1
ATOM 903 C CA . LEU A 1 109 ? -1.432 8.701 0.072 1.00 98.00 109 LEU A CA 1
ATOM 904 C C . LEU A 1 109 ? -0.436 7.672 0.626 1.00 98.00 109 LEU A C 1
ATOM 906 O O . LEU A 1 109 ? -0.716 6.474 0.665 1.00 98.00 109 LEU A O 1
ATOM 910 N N . ASP A 1 110 ? 0.719 8.145 1.092 1.00 98.12 110 ASP A N 1
ATOM 911 C CA . ASP A 1 110 ? 1.660 7.318 1.850 1.00 98.12 110 ASP A CA 1
ATOM 912 C C . ASP A 1 110 ? 1.333 7.393 3.349 1.00 98.12 110 ASP A C 1
ATOM 914 O O . ASP A 1 110 ? 1.462 8.443 3.985 1.00 98.12 110 ASP A O 1
ATOM 918 N N . LEU A 1 111 ? 0.898 6.270 3.921 1.00 98.44 111 LEU A N 1
ATOM 919 C CA . LEU A 1 111 ? 0.501 6.174 5.323 1.00 98.44 111 LEU A CA 1
ATOM 920 C C . LEU A 1 111 ? 1.680 6.384 6.277 1.00 98.44 111 LEU A C 1
ATOM 922 O O . LEU A 1 111 ? 1.485 6.938 7.358 1.00 98.44 111 LEU A O 1
ATOM 926 N N . GLN A 1 112 ? 2.903 6.000 5.897 1.00 97.94 112 GLN A N 1
ATOM 927 C CA . GLN A 1 112 ? 4.065 6.261 6.743 1.00 97.94 112 GLN A CA 1
ATOM 928 C C . GLN A 1 112 ? 4.364 7.760 6.781 1.00 97.94 112 GLN A C 1
ATOM 930 O O . GLN A 1 112 ? 4.628 8.296 7.858 1.00 97.94 112 GLN A O 1
ATOM 935 N N . GLU A 1 113 ? 4.301 8.460 5.645 1.00 96.06 113 GLU A N 1
ATOM 936 C CA . GLU A 1 113 ? 4.478 9.918 5.636 1.00 96.06 113 GLU A CA 1
ATOM 937 C C . GLU A 1 113 ? 3.394 10.626 6.445 1.00 96.06 113 GLU A C 1
ATOM 939 O O . GLU A 1 113 ? 3.722 11.504 7.244 1.00 96.06 113 GLU A O 1
ATOM 944 N N . LEU A 1 114 ? 2.131 10.209 6.295 1.00 96.88 114 LEU A N 1
ATOM 945 C CA . LEU A 1 114 ? 1.018 10.740 7.080 1.00 96.88 114 LEU A CA 1
ATOM 946 C C . LEU A 1 114 ? 1.288 10.601 8.586 1.00 96.88 114 LEU A C 1
ATOM 948 O O . LEU A 1 114 ? 1.227 11.584 9.320 1.00 96.88 114 LEU A O 1
ATOM 952 N N . LEU A 1 115 ? 1.628 9.394 9.047 1.00 97.12 115 LEU A N 1
ATOM 953 C CA . LEU A 1 115 ? 1.820 9.095 10.471 1.00 97.12 115 LEU A CA 1
ATOM 954 C C . LEU A 1 115 ? 3.095 9.709 11.061 1.00 97.12 115 LEU A C 1
ATOM 956 O O . LEU A 1 115 ? 3.194 9.885 12.274 1.00 97.12 115 LEU A O 1
ATOM 960 N N . THR A 1 116 ? 4.080 10.028 10.224 1.00 96.81 116 THR A N 1
ATOM 961 C CA . THR A 1 116 ? 5.357 10.608 10.664 1.00 96.81 116 THR A CA 1
ATOM 962 C C . THR A 1 116 ? 5.441 12.117 10.485 1.00 96.81 116 THR A C 1
ATOM 964 O O . THR A 1 116 ? 6.512 12.680 10.715 1.00 96.81 116 THR A O 1
ATOM 967 N N . ASN A 1 117 ? 4.349 12.782 10.090 1.00 95.38 117 ASN A N 1
ATOM 968 C CA . ASN A 1 117 ? 4.346 14.196 9.708 1.00 95.38 117 ASN A CA 1
ATOM 969 C C . ASN A 1 117 ? 5.443 14.495 8.671 1.00 95.38 117 ASN A C 1
ATOM 971 O O . ASN A 1 117 ? 6.318 15.330 8.896 1.00 95.38 117 ASN A O 1
ATOM 975 N N . TYR A 1 118 ? 5.429 13.758 7.557 1.00 93.31 118 TYR A N 1
ATOM 976 C CA . TYR A 1 118 ? 6.418 13.858 6.478 1.00 93.31 118 TYR A CA 1
ATOM 977 C C . TYR A 1 118 ? 7.867 13.643 6.953 1.00 93.31 118 TYR A C 1
ATOM 979 O O . TYR A 1 118 ? 8.795 14.317 6.506 1.00 93.31 118 TYR A O 1
ATOM 987 N N . GLY A 1 119 ? 8.068 12.681 7.860 1.00 92.94 119 GLY A N 1
ATOM 988 C CA . GLY A 1 119 ? 9.387 12.311 8.379 1.00 92.94 119 GLY A CA 1
ATOM 989 C C . GLY A 1 119 ? 9.886 13.140 9.566 1.00 92.94 119 GLY A C 1
ATOM 990 O O . GLY A 1 119 ? 11.036 12.968 9.969 1.00 92.94 119 GLY A O 1
ATOM 991 N N . ALA A 1 120 ? 9.054 14.003 10.161 1.00 96.38 120 ALA A N 1
AT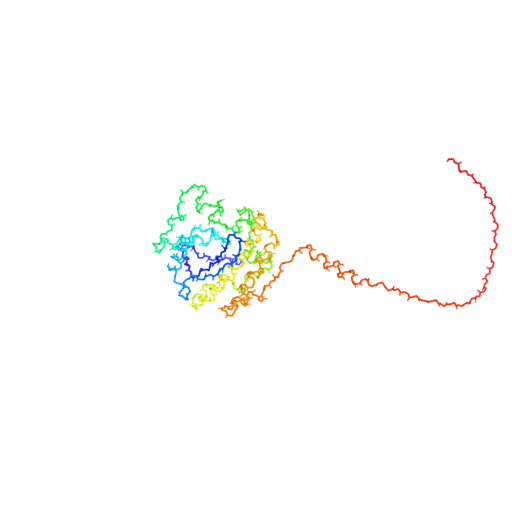OM 992 C CA . ALA A 1 120 ? 9.397 14.687 11.411 1.00 96.38 120 ALA A CA 1
ATOM 993 C C . ALA A 1 120 ? 9.555 13.707 12.592 1.00 96.38 120 ALA A C 1
ATOM 995 O O . ALA A 1 120 ? 10.351 13.947 13.498 1.00 96.38 120 ALA A O 1
ATOM 996 N N . ALA A 1 121 ? 8.830 12.584 12.568 1.00 95.94 121 ALA A N 1
ATOM 997 C CA . ALA A 1 121 ? 9.013 11.463 13.487 1.00 95.94 121 ALA A CA 1
ATOM 998 C C . ALA A 1 121 ? 9.623 10.245 12.774 1.00 95.94 121 ALA A C 1
ATOM 1000 O O . ALA A 1 121 ? 9.427 10.030 11.579 1.00 95.94 121 ALA A O 1
ATOM 1001 N N . ARG A 1 122 ? 10.343 9.397 13.518 1.00 93.12 122 ARG A N 1
ATOM 1002 C CA . ARG A 1 122 ? 10.839 8.114 12.995 1.00 93.12 122 ARG A CA 1
ATOM 1003 C C . ARG A 1 122 ? 9.772 7.031 13.152 1.00 93.12 122 ARG A C 1
ATOM 1005 O O . ARG A 1 122 ? 9.262 6.833 14.250 1.00 93.12 122 ARG A O 1
ATOM 1012 N N . CYS A 1 123 ? 9.491 6.282 12.085 1.00 93.75 123 CYS A N 1
ATOM 1013 C CA . CYS A 1 123 ? 8.595 5.120 12.123 1.00 93.75 123 CYS A CA 1
ATOM 1014 C C . CYS A 1 123 ? 9.374 3.836 12.457 1.00 93.75 123 CYS A C 1
ATOM 1016 O O . CYS A 1 123 ? 9.591 2.972 11.607 1.00 93.75 123 CYS A O 1
ATOM 1018 N N . ASN A 1 124 ? 9.859 3.725 13.694 1.00 92.00 124 ASN A N 1
ATOM 1019 C CA . ASN A 1 124 ? 10.562 2.517 14.127 1.00 92.00 124 ASN A CA 1
ATOM 1020 C C . ASN A 1 124 ? 9.596 1.321 14.125 1.00 92.00 124 ASN A C 1
ATOM 1022 O O . ASN A 1 124 ? 8.500 1.409 14.670 1.00 92.00 124 ASN A O 1
ATOM 1026 N N . GLY A 1 125 ? 10.005 0.210 13.509 1.00 89.62 125 GLY A N 1
ATOM 1027 C CA . GLY A 1 125 ? 9.185 -0.999 13.376 1.00 89.62 125 GLY A CA 1
ATOM 1028 C C . GLY A 1 125 ? 8.178 -0.996 12.218 1.00 89.62 125 GLY A C 1
ATOM 1029 O O . GLY A 1 125 ? 7.603 -2.047 11.939 1.00 89.62 125 GLY A O 1
ATOM 1030 N N . GLY A 1 126 ? 8.022 0.129 11.507 1.00 94.31 126 GLY A N 1
ATOM 1031 C CA . GLY A 1 126 ? 7.301 0.219 10.235 1.00 94.31 126 GLY A CA 1
ATOM 1032 C C . GLY A 1 126 ? 5.871 -0.329 10.271 1.00 94.31 126 GLY A C 1
ATOM 1033 O O . GLY A 1 126 ? 5.185 -0.244 11.291 1.00 94.31 126 GLY A O 1
ATOM 1034 N N . LEU A 1 127 ? 5.447 -0.920 9.148 1.00 95.62 127 LEU A N 1
ATOM 1035 C CA . LEU A 1 127 ? 4.104 -1.475 8.955 1.00 95.62 127 LEU A CA 1
ATOM 1036 C C . LEU A 1 127 ? 3.697 -2.420 10.094 1.00 95.62 127 LEU A C 1
ATOM 1038 O O . LEU A 1 127 ? 2.595 -2.304 10.617 1.00 95.62 127 LEU A O 1
ATOM 1042 N N . ASN A 1 128 ? 4.618 -3.284 10.533 1.00 94.69 128 ASN A N 1
ATOM 1043 C CA . ASN A 1 128 ? 4.368 -4.276 11.576 1.00 94.69 128 ASN A CA 1
ATOM 1044 C C . ASN A 1 128 ? 3.860 -3.645 12.882 1.00 94.69 128 ASN A C 1
ATOM 1046 O O . ASN A 1 128 ? 2.795 -4.003 13.377 1.00 94.69 128 ASN A O 1
ATOM 1050 N N . LEU A 1 129 ? 4.605 -2.688 13.446 1.00 95.06 129 LEU A N 1
ATOM 1051 C CA . LEU A 1 129 ? 4.209 -2.091 14.724 1.00 95.06 129 LEU A CA 1
ATOM 1052 C C . LEU A 1 129 ? 2.987 -1.184 14.580 1.00 95.06 129 LEU A C 1
ATOM 1054 O O . LEU A 1 129 ? 2.167 -1.130 15.493 1.00 95.06 129 LEU A O 1
ATOM 1058 N N . VAL A 1 130 ? 2.824 -0.509 13.438 1.00 97.12 130 VAL A N 1
ATOM 1059 C CA . VAL A 1 130 ? 1.634 0.316 13.190 1.00 97.12 130 VAL A CA 1
ATOM 1060 C C . VAL A 1 130 ? 0.374 -0.549 13.067 1.00 97.12 130 VAL A C 1
ATOM 1062 O O . VAL A 1 130 ? -0.648 -0.203 13.656 1.00 97.12 130 VAL A O 1
ATOM 1065 N N . ALA A 1 131 ? 0.439 -1.701 12.396 1.00 97.25 131 ALA A N 1
ATOM 1066 C CA . ALA A 1 131 ? -0.671 -2.655 12.322 1.00 97.25 131 ALA A CA 1
ATOM 1067 C C . ALA A 1 131 ? -1.083 -3.157 13.719 1.00 97.25 131 ALA A C 1
ATOM 1069 O O . ALA A 1 131 ? -2.269 -3.218 14.055 1.00 97.25 131 ALA A O 1
ATOM 1070 N N . GLN A 1 132 ? -0.107 -3.410 14.594 1.00 95.81 132 GLN A N 1
ATOM 1071 C CA . GLN A 1 132 ? -0.370 -3.828 15.973 1.00 95.81 132 GLN A CA 1
ATOM 1072 C C . GLN A 1 132 ? -1.056 -2.742 16.824 1.00 95.81 132 GLN A C 1
ATOM 1074 O O . GLN A 1 132 ? -1.809 -3.083 17.745 1.00 95.81 132 GLN A O 1
ATOM 1079 N N . LEU A 1 133 ? -0.881 -1.446 16.511 1.00 95.56 133 LEU A N 1
ATOM 1080 C CA . LEU A 1 133 ? -1.628 -0.360 17.174 1.00 95.56 133 LEU A CA 1
ATOM 1081 C C . LEU A 1 133 ? -3.140 -0.485 16.940 1.00 95.56 133 LEU A C 1
ATOM 1083 O O . LEU A 1 133 ? -3.927 -0.203 17.845 1.00 95.56 133 LEU A O 1
ATOM 1087 N N . VAL A 1 134 ? -3.540 -0.972 15.763 1.00 96.62 134 VAL A N 1
ATOM 1088 C CA . VAL A 1 134 ? -4.940 -1.251 15.395 1.00 96.62 134 VAL A CA 1
ATOM 1089 C C . VAL A 1 134 ? -5.328 -2.722 15.596 1.00 96.62 134 VAL A C 1
ATOM 1091 O O . VAL A 1 134 ? -6.353 -3.178 15.091 1.00 96.62 134 VAL A O 1
ATOM 1094 N N . LYS A 1 135 ? -4.527 -3.466 16.375 1.00 96.50 135 LYS A N 1
ATOM 1095 C CA . LYS A 1 135 ? -4.729 -4.885 16.724 1.00 96.50 135 LYS A CA 1
ATOM 1096 C C . LYS A 1 135 ? -4.787 -5.832 15.523 1.00 96.50 135 LYS A C 1
ATOM 1098 O O . LYS A 1 135 ? -5.349 -6.919 15.624 1.00 96.50 135 LYS A O 1
ATOM 1103 N N . LYS A 1 136 ? -4.176 -5.454 14.402 1.00 96.81 136 LYS A N 1
ATOM 1104 C CA . LYS A 1 136 ? -3.984 -6.353 13.262 1.00 96.81 136 LYS A CA 1
ATOM 1105 C C . LYS A 1 136 ? -2.667 -7.119 13.386 1.00 96.81 136 LYS A C 1
ATOM 1107 O O . LYS A 1 136 ? -1.809 -6.688 14.161 1.00 96.81 136 LYS A O 1
ATOM 1112 N N . PRO A 1 137 ? -2.549 -8.279 12.713 1.00 94.19 137 PRO A N 1
ATOM 1113 C CA . PRO A 1 137 ? -1.428 -9.194 12.898 1.00 94.19 137 PRO A CA 1
ATOM 1114 C C . PRO A 1 137 ? -0.056 -8.533 12.739 1.00 94.19 137 PRO A C 1
ATOM 1116 O O . PRO A 1 137 ? 0.836 -8.789 13.549 1.00 94.19 137 PRO A O 1
ATOM 1119 N N . GLY A 1 138 ? 0.099 -7.636 11.759 1.00 90.06 138 GLY A N 1
ATOM 1120 C CA . GLY A 1 138 ? 1.420 -7.158 11.376 1.00 90.06 138 GLY A CA 1
ATOM 1121 C C . GLY A 1 138 ? 2.184 -8.232 10.598 1.00 90.06 138 GLY A C 1
ATOM 1122 O O . GLY A 1 138 ? 1.612 -9.197 10.087 1.00 90.06 138 GLY A O 1
ATOM 1123 N N . LYS A 1 139 ? 3.515 -8.097 10.551 1.00 79.75 139 LYS A N 1
ATOM 1124 C CA . LYS A 1 139 ? 4.376 -9.068 9.868 1.00 79.75 139 LYS A CA 1
ATOM 1125 C C . LYS A 1 139 ? 4.296 -10.431 10.552 1.00 79.75 139 LYS A C 1
ATOM 1127 O O . LYS A 1 139 ? 4.846 -10.626 11.635 1.00 79.75 139 LYS A O 1
ATOM 1132 N N . MET A 1 140 ? 3.652 -11.362 9.861 1.00 69.69 140 MET A N 1
ATOM 1133 C CA . MET A 1 140 ? 3.527 -12.771 10.215 1.00 69.69 140 MET A CA 1
ATOM 1134 C C . MET A 1 140 ? 4.801 -13.517 9.806 1.00 69.69 140 MET A C 1
ATOM 1136 O O . MET A 1 140 ? 4.997 -13.728 8.617 1.00 69.69 140 MET A O 1
ATOM 1140 N N . ASP A 1 141 ? 5.667 -13.841 10.776 1.00 57.00 141 ASP A N 1
ATOM 1141 C CA . ASP A 1 141 ? 6.893 -14.678 10.755 1.00 57.00 141 ASP A CA 1
ATOM 1142 C C . ASP A 1 141 ? 7.916 -14.552 9.603 1.00 57.00 141 ASP A C 1
ATOM 1144 O O . ASP A 1 141 ? 9.013 -15.105 9.708 1.00 57.00 141 ASP A O 1
ATOM 1148 N N . LEU A 1 142 ? 7.659 -13.745 8.573 1.00 54.44 142 LEU A N 1
ATOM 1149 C CA . LEU A 1 142 ? 8.591 -13.470 7.493 1.00 54.44 142 LEU A CA 1
ATOM 1150 C C . LEU A 1 142 ? 9.119 -12.057 7.535 1.00 54.44 142 LEU A C 1
ATOM 1152 O O . LEU A 1 142 ? 8.421 -11.041 7.600 1.00 54.44 142 LEU A O 1
ATOM 1156 N N . ARG A 1 143 ? 10.439 -12.022 7.496 1.00 60.78 143 ARG A N 1
ATOM 1157 C CA . ARG A 1 143 ? 11.228 -10.813 7.441 1.00 60.78 143 ARG A CA 1
ATOM 1158 C C . ARG A 1 143 ? 11.625 -10.595 5.984 1.00 60.78 143 ARG A C 1
ATOM 1160 O O . ARG A 1 143 ? 11.846 -11.534 5.229 1.00 60.78 143 ARG A O 1
ATOM 1167 N N . GLY A 1 144 ? 11.706 -9.327 5.577 1.00 60.62 144 GLY A N 1
ATOM 1168 C CA . GLY A 1 144 ? 12.054 -8.966 4.195 1.00 60.62 144 GLY A CA 1
ATOM 1169 C C . GLY A 1 144 ? 13.450 -9.440 3.766 1.00 60.62 144 GLY A C 1
ATOM 1170 O O . GLY A 1 144 ? 13.749 -9.444 2.579 1.00 60.62 144 GLY A O 1
ATOM 1171 N N . ASP A 1 145 ? 14.287 -9.861 4.718 1.00 65.75 145 ASP A N 1
ATOM 1172 C CA . ASP A 1 145 ? 15.596 -10.479 4.490 1.00 65.75 145 ASP A CA 1
ATOM 1173 C C . ASP A 1 145 ? 15.504 -11.918 3.940 1.00 65.75 145 ASP A C 1
ATOM 1175 O O . ASP A 1 145 ? 16.479 -12.400 3.370 1.00 65.75 145 ASP A O 1
ATOM 1179 N N . GLN A 1 146 ? 14.344 -12.580 4.033 1.00 74.38 146 GLN A N 1
ATOM 1180 C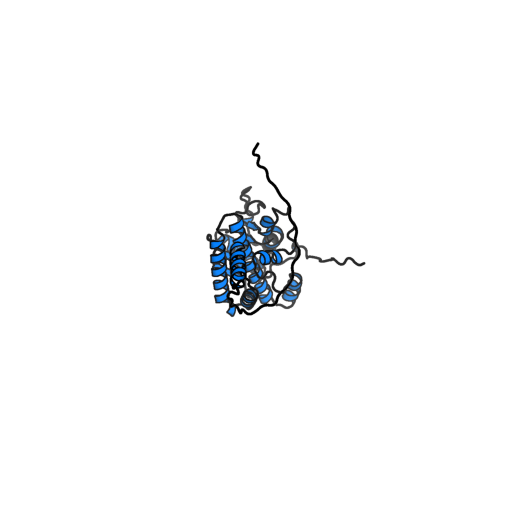 CA . GLN A 1 146 ? 14.116 -13.931 3.504 1.00 74.38 146 GLN A CA 1
ATOM 1181 C C . GLN A 1 146 ? 13.572 -13.945 2.069 1.00 74.38 146 GLN A C 1
ATOM 1183 O O . GLN A 1 146 ? 13.611 -14.987 1.418 1.00 74.38 146 GLN A O 1
ATOM 1188 N N . VAL A 1 147 ? 13.107 -12.804 1.542 1.00 81.25 147 VAL A N 1
ATOM 1189 C CA . VAL A 1 147 ? 12.474 -12.729 0.210 1.00 81.25 147 VAL A CA 1
ATOM 1190 C C . VAL A 1 147 ? 13.429 -13.180 -0.895 1.00 81.25 147 VAL A C 1
ATOM 1192 O O . VAL A 1 147 ? 13.023 -13.918 -1.787 1.00 81.25 147 VAL A O 1
ATOM 1195 N N . GLN A 1 148 ? 14.707 -12.788 -0.821 1.00 83.06 148 GLN A N 1
ATOM 1196 C CA . GLN A 1 148 ? 15.707 -13.214 -1.805 1.00 83.06 148 GLN A CA 1
ATOM 1197 C C . GLN A 1 148 ? 15.899 -14.734 -1.779 1.00 83.06 148 GLN A C 1
ATOM 1199 O O . GLN A 1 148 ? 15.865 -15.369 -2.826 1.00 83.06 148 GLN A O 1
ATOM 1204 N N . GLN A 1 149 ? 16.030 -15.322 -0.587 1.00 85.94 149 GLN A N 1
ATOM 1205 C CA . GLN A 1 149 ? 16.178 -16.768 -0.437 1.00 85.94 149 GLN A CA 1
ATOM 1206 C C . GLN A 1 149 ? 14.951 -17.513 -0.979 1.00 85.94 149 GLN A C 1
ATOM 1208 O O . GLN A 1 149 ? 15.094 -18.478 -1.720 1.00 85.94 149 GLN A O 1
ATOM 1213 N N . GLN A 1 150 ? 13.741 -17.061 -0.645 1.00 85.81 150 GLN A N 1
ATOM 1214 C CA . GLN A 1 150 ? 12.507 -17.668 -1.146 1.00 85.81 150 GLN A CA 1
ATOM 1215 C C . GLN A 1 150 ? 12.396 -17.579 -2.667 1.00 85.81 150 GLN A C 1
ATOM 1217 O O . GLN A 1 150 ? 11.980 -18.542 -3.308 1.00 85.81 150 GLN A O 1
ATOM 1222 N N . TYR A 1 151 ? 12.796 -16.448 -3.246 1.00 86.69 151 TYR A N 1
ATOM 1223 C CA . TYR A 1 151 ? 12.835 -16.279 -4.692 1.00 86.69 151 TYR A CA 1
ATOM 1224 C C . TYR A 1 151 ? 13.815 -17.264 -5.340 1.00 86.69 151 TYR A C 1
ATOM 1226 O O . TYR A 1 151 ? 13.452 -17.939 -6.302 1.00 86.69 151 TYR A O 1
ATOM 1234 N N . ASP A 1 152 ? 15.016 -17.404 -4.775 1.00 88.69 152 ASP A N 1
ATOM 1235 C CA . ASP A 1 152 ? 16.029 -18.353 -5.250 1.00 88.69 152 ASP A CA 1
ATOM 1236 C C . ASP A 1 152 ? 15.553 -19.817 -5.115 1.00 88.69 152 ASP A C 1
ATOM 1238 O O . ASP A 1 152 ? 15.917 -20.672 -5.922 1.00 88.69 152 ASP A O 1
ATOM 1242 N N . GLU A 1 153 ? 14.690 -20.101 -4.134 1.00 92.19 153 GLU A N 1
ATOM 1243 C CA . GLU A 1 153 ? 14.015 -21.391 -3.924 1.00 92.19 153 GLU A CA 1
ATOM 1244 C C . GLU A 1 153 ? 12.746 -21.579 -4.787 1.00 92.19 153 GLU A C 1
ATOM 1246 O O . GLU A 1 153 ? 12.120 -22.638 -4.729 1.00 92.19 153 GLU A O 1
ATOM 1251 N N . GLY A 1 154 ? 12.350 -20.584 -5.589 1.00 91.12 154 GLY A N 1
ATOM 1252 C CA . GLY A 1 154 ? 11.161 -20.637 -6.450 1.00 91.12 154 GLY A CA 1
ATOM 1253 C C . GLY A 1 154 ? 9.817 -20.475 -5.724 1.00 91.12 154 GLY A C 1
ATOM 1254 O O . GLY A 1 154 ? 8.770 -20.744 -6.313 1.00 91.12 154 GLY A O 1
ATOM 1255 N N . LYS A 1 155 ? 9.824 -20.014 -4.470 1.00 91.44 155 LYS A N 1
ATOM 1256 C CA . LYS A 1 155 ? 8.654 -19.863 -3.581 1.00 91.44 155 LYS A CA 1
ATOM 1257 C C . LYS A 1 155 ? 7.874 -18.565 -3.826 1.00 91.44 155 LYS A C 1
ATOM 1259 O O . LYS A 1 155 ? 7.707 -17.723 -2.943 1.00 91.44 155 LYS A O 1
ATOM 1264 N N . LEU A 1 156 ? 7.464 -18.346 -5.075 1.00 92.38 156 LEU A N 1
ATOM 1265 C CA . LEU A 1 156 ? 6.810 -17.100 -5.500 1.00 92.38 156 LEU A CA 1
ATOM 1266 C C . LEU A 1 156 ? 5.395 -16.947 -4.929 1.00 92.38 156 LEU A C 1
ATOM 1268 O O . LEU A 1 156 ? 4.988 -15.835 -4.590 1.00 92.38 156 LEU A O 1
ATOM 1272 N N . THR A 1 157 ? 4.664 -18.054 -4.789 1.00 91.31 157 THR A N 1
ATOM 1273 C CA . THR A 1 157 ? 3.321 -18.058 -4.195 1.00 91.31 157 THR A CA 1
ATOM 1274 C C . THR A 1 157 ? 3.377 -17.618 -2.739 1.00 91.31 157 THR A C 1
ATOM 1276 O O . THR A 1 157 ? 2.600 -16.760 -2.334 1.00 91.31 157 THR A O 1
ATOM 1279 N N . GLU A 1 158 ? 4.345 -18.121 -1.975 1.00 90.44 158 GLU A N 1
ATOM 1280 C CA . GLU A 1 158 ? 4.571 -17.724 -0.590 1.00 90.44 158 GLU A CA 1
ATOM 1281 C C . GLU A 1 158 ? 4.894 -16.227 -0.504 1.00 90.44 158 GLU A C 1
ATOM 1283 O O . GLU A 1 158 ? 4.272 -15.512 0.276 1.00 90.44 158 GLU A O 1
ATOM 1288 N N . ILE A 1 159 ? 5.782 -15.718 -1.371 1.00 91.62 159 ILE A N 1
ATOM 1289 C CA . ILE A 1 159 ? 6.081 -14.276 -1.456 1.00 91.62 159 ILE A CA 1
ATOM 1290 C C . ILE A 1 159 ? 4.806 -13.458 -1.707 1.00 91.62 159 ILE A C 1
ATOM 1292 O O . ILE A 1 159 ? 4.572 -12.443 -1.047 1.00 91.62 159 ILE A O 1
ATOM 1296 N N . SER A 1 160 ? 3.963 -13.897 -2.643 1.00 93.94 160 SER A N 1
ATOM 1297 C CA . SER A 1 160 ? 2.667 -13.272 -2.928 1.00 93.94 160 SER A CA 1
ATOM 1298 C C . SER A 1 160 ? 1.718 -13.311 -1.732 1.00 93.94 160 SER A C 1
ATOM 1300 O O . SER A 1 160 ? 1.038 -12.326 -1.442 1.00 93.94 160 SER A O 1
ATOM 1302 N N . ASP A 1 161 ? 1.705 -14.411 -0.996 1.00 92.06 161 ASP A N 1
ATOM 1303 C CA . ASP A 1 161 ? 0.911 -14.589 0.211 1.00 92.06 161 ASP A CA 1
ATOM 1304 C C . ASP A 1 161 ? 1.325 -13.631 1.337 1.00 92.06 161 ASP A C 1
ATOM 1306 O O . ASP A 1 161 ? 0.461 -13.050 2.000 1.00 92.06 161 ASP A O 1
ATOM 1310 N N . TYR A 1 162 ? 2.616 -13.328 1.488 1.00 88.75 162 TYR A N 1
ATOM 1311 C CA . TYR A 1 162 ? 3.052 -12.268 2.407 1.00 88.75 162 TYR A CA 1
ATOM 1312 C C . TYR A 1 162 ? 2.616 -10.883 1.940 1.00 88.75 162 TYR A C 1
ATOM 1314 O O . TYR A 1 162 ? 2.133 -10.089 2.749 1.00 88.75 162 TYR A O 1
ATOM 1322 N N . CYS A 1 163 ? 2.706 -10.599 0.637 1.00 94.12 163 CYS A N 1
ATOM 1323 C CA . CYS A 1 163 ? 2.203 -9.343 0.084 1.00 94.12 163 CYS A CA 1
ATOM 1324 C C . CYS A 1 163 ? 0.691 -9.174 0.326 1.00 94.12 163 CYS A C 1
ATOM 1326 O O . CYS A 1 163 ? 0.243 -8.058 0.583 1.00 94.12 163 CYS A O 1
ATOM 1328 N N . ARG A 1 164 ? -0.103 -10.257 0.310 1.00 95.75 164 ARG A N 1
ATOM 1329 C CA . ARG A 1 164 ? -1.532 -10.214 0.682 1.00 95.75 164 ARG A CA 1
ATOM 1330 C C . ARG A 1 164 ? -1.734 -9.766 2.128 1.00 95.75 164 ARG A C 1
ATOM 1332 O O . ARG A 1 164 ? -2.587 -8.913 2.373 1.00 95.75 164 ARG A O 1
ATOM 1339 N N . CYS A 1 165 ? -0.952 -10.299 3.064 1.00 95.38 165 CYS A N 1
ATOM 1340 C CA . CYS A 1 165 ? -1.004 -9.902 4.474 1.00 95.38 165 CYS A CA 1
ATOM 1341 C C . CYS A 1 165 ? -0.597 -8.432 4.675 1.00 95.38 165 CYS A C 1
ATOM 1343 O O . CYS A 1 165 ? -1.319 -7.691 5.340 1.00 95.38 165 CYS A O 1
ATOM 1345 N N . ASP A 1 166 ? 0.490 -7.980 4.040 1.00 95.62 166 ASP A N 1
ATOM 1346 C CA . ASP A 1 166 ? 0.948 -6.584 4.132 1.00 95.62 166 ASP A CA 1
ATOM 1347 C C . ASP A 1 166 ? -0.085 -5.602 3.539 1.00 95.62 166 ASP A C 1
ATOM 1349 O O . ASP A 1 166 ? -0.308 -4.511 4.075 1.00 95.62 166 ASP A O 1
ATOM 1353 N N . VAL A 1 167 ? -0.767 -5.989 2.456 1.00 97.50 167 VAL A N 1
ATOM 1354 C CA . VAL A 1 167 ? -1.862 -5.207 1.858 1.00 97.50 167 VAL A CA 1
ATOM 1355 C C . VAL A 1 167 ? -3.077 -5.139 2.784 1.00 97.50 167 VAL A C 1
ATOM 1357 O O . VAL A 1 167 ? -3.680 -4.072 2.908 1.00 97.50 167 VAL A O 1
ATOM 1360 N N . LEU A 1 168 ? -3.423 -6.234 3.469 1.00 98.19 168 LEU A N 1
ATOM 1361 C CA . LEU A 1 168 ? -4.483 -6.237 4.481 1.00 98.19 168 LEU A CA 1
ATOM 1362 C C . LEU A 1 168 ? -4.146 -5.309 5.652 1.00 98.19 168 LEU A C 1
ATOM 1364 O O . LEU A 1 168 ? -4.960 -4.458 6.012 1.00 98.19 168 LEU A O 1
ATOM 1368 N N . ASP A 1 169 ? -2.935 -5.400 6.201 1.00 97.94 169 ASP A N 1
ATOM 1369 C CA . ASP A 1 169 ? -2.485 -4.499 7.266 1.00 97.94 169 ASP A CA 1
ATOM 1370 C C . ASP A 1 169 ? -2.507 -3.035 6.813 1.00 97.94 169 ASP A C 1
ATOM 1372 O O . ASP A 1 169 ? -3.022 -2.166 7.522 1.00 97.94 169 ASP A O 1
ATOM 1376 N N . THR A 1 170 ? -2.028 -2.761 5.597 1.00 98.62 170 THR A N 1
ATOM 1377 C CA . THR A 1 170 ? -2.076 -1.426 4.987 1.00 98.62 170 THR A CA 1
ATOM 1378 C C . THR A 1 170 ? -3.517 -0.922 4.867 1.00 98.62 170 THR A C 1
ATOM 1380 O O . THR A 1 170 ? -3.786 0.231 5.205 1.00 98.62 170 THR A O 1
ATOM 1383 N N . TYR A 1 171 ? -4.461 -1.774 4.452 1.00 98.88 171 TYR A N 1
ATOM 1384 C CA . TYR A 1 171 ? -5.881 -1.430 4.363 1.00 98.88 171 TYR A CA 1
ATOM 1385 C C . TYR A 1 171 ? -6.479 -1.065 5.730 1.00 98.88 171 TYR A C 1
ATOM 1387 O O . TYR A 1 171 ? -7.144 -0.036 5.856 1.00 98.88 171 TYR A O 1
ATOM 1395 N N . PHE A 1 172 ? -6.207 -1.836 6.784 1.00 98.75 172 PHE A N 1
ATOM 1396 C CA . PHE A 1 172 ? -6.738 -1.519 8.114 1.00 98.75 172 PHE A CA 1
ATOM 1397 C C . PHE A 1 172 ? -6.122 -0.253 8.719 1.00 98.75 172 PHE A C 1
ATOM 1399 O O . PHE A 1 172 ? -6.823 0.527 9.367 1.00 98.75 172 PHE A O 1
ATOM 1406 N N . ILE A 1 173 ? -4.837 0.004 8.468 1.00 98.75 173 ILE A N 1
ATOM 1407 C CA . ILE A 1 173 ? -4.200 1.273 8.848 1.00 98.75 173 ILE A CA 1
ATOM 1408 C C . ILE A 1 173 ? -4.819 2.432 8.062 1.00 98.75 173 ILE A C 1
ATOM 1410 O O . ILE A 1 173 ? -5.071 3.490 8.639 1.00 98.75 173 ILE A O 1
ATOM 1414 N N . PHE A 1 174 ? -5.111 2.240 6.773 1.00 98.88 174 PHE A N 1
ATOM 1415 C CA . PHE A 1 174 ? -5.817 3.223 5.955 1.00 98.88 174 PHE A CA 1
ATOM 1416 C C . PHE A 1 174 ? -7.195 3.565 6.532 1.00 98.88 174 PHE A C 1
ATOM 1418 O O . PHE A 1 174 ? -7.500 4.748 6.679 1.00 98.88 174 PHE A O 1
ATOM 1425 N N . LEU A 1 175 ? -7.995 2.573 6.939 1.00 98.88 175 LEU A N 1
ATOM 1426 C CA . LEU A 1 175 ? -9.288 2.831 7.583 1.00 98.88 175 LEU A CA 1
ATOM 1427 C C . LEU A 1 175 ? -9.135 3.678 8.854 1.00 98.88 175 LEU A C 1
ATOM 1429 O O . LEU A 1 175 ? -9.817 4.694 9.011 1.00 98.88 175 LEU A O 1
ATOM 1433 N N . ARG A 1 176 ? -8.183 3.325 9.728 1.00 98.69 176 ARG A N 1
ATOM 1434 C CA . ARG A 1 176 ? -7.901 4.114 10.936 1.00 98.69 176 ARG A CA 1
ATOM 1435 C C . ARG A 1 176 ? -7.413 5.524 10.603 1.00 98.69 176 ARG A C 1
ATOM 1437 O O . ARG A 1 176 ? -7.764 6.477 11.299 1.00 98.69 176 ARG A O 1
ATOM 1444 N N . ALA A 1 177 ? -6.633 5.687 9.537 1.00 98.62 177 ALA A N 1
ATOM 1445 C CA . ALA A 1 177 ? -6.208 6.995 9.053 1.00 98.62 177 ALA A CA 1
ATOM 1446 C C . ALA A 1 177 ? -7.394 7.832 8.544 1.00 98.62 177 ALA A C 1
ATOM 1448 O O . ALA A 1 177 ? -7.423 9.043 8.770 1.00 98.62 177 ALA A O 1
ATOM 1449 N N . MET A 1 178 ? -8.398 7.211 7.913 1.00 98.62 178 MET A N 1
ATOM 1450 C CA . MET A 1 178 ? -9.627 7.906 7.513 1.00 98.62 178 MET A CA 1
ATOM 1451 C C . MET A 1 178 ? -10.399 8.419 8.731 1.00 98.62 178 MET A C 1
ATOM 1453 O O . MET A 1 178 ? -10.910 9.539 8.688 1.00 98.62 178 MET A O 1
ATOM 1457 N N . VAL A 1 179 ? -10.429 7.667 9.836 1.00 98.62 179 VAL A N 1
ATOM 1458 C CA . VAL A 1 179 ? -10.989 8.152 11.111 1.00 98.62 179 VAL A CA 1
ATOM 1459 C C . VAL A 1 179 ? -10.160 9.300 11.678 1.00 98.62 179 VAL A C 1
ATOM 1461 O O . VAL A 1 179 ? -10.715 10.343 12.016 1.00 98.62 179 VAL A O 1
ATOM 1464 N N . LEU A 1 180 ? -8.832 9.153 11.727 1.00 98.12 180 LEU A N 1
ATOM 1465 C CA . LEU A 1 180 ? -7.920 10.185 12.234 1.00 98.12 180 LEU A CA 1
ATOM 1466 C C . LEU A 1 180 ? -8.082 11.524 11.495 1.00 98.12 180 LEU A C 1
ATOM 1468 O O . LEU A 1 180 ? -8.030 12.582 12.114 1.00 98.12 180 LEU A O 1
ATOM 1472 N N . MET A 1 181 ? -8.307 11.481 10.181 1.00 97.69 181 MET A N 1
ATOM 1473 C CA . MET A 1 181 ? -8.517 12.667 9.343 1.00 97.69 181 MET A CA 1
ATOM 1474 C C . MET A 1 181 ? -9.982 13.137 9.279 1.00 97.69 181 MET A C 1
ATOM 1476 O O . MET A 1 181 ? -10.296 14.036 8.497 1.00 97.69 181 MET A O 1
ATOM 1480 N N . GLY A 1 182 ? -10.891 12.527 10.048 1.00 98.25 182 GLY A N 1
ATOM 1481 C CA . GLY A 1 182 ? -12.312 12.891 10.081 1.00 98.25 182 GLY A CA 1
ATOM 1482 C C . GLY A 1 182 ? -13.077 12.590 8.787 1.00 98.25 182 GLY A C 1
ATOM 1483 O O . GLY A 1 182 ? -14.105 13.207 8.521 1.00 98.25 182 GLY A O 1
ATOM 1484 N N . LYS A 1 183 ? -12.577 11.671 7.952 1.00 98.25 183 LYS A N 1
ATOM 1485 C CA . LYS A 1 183 ? -13.236 11.220 6.712 1.00 98.25 183 LYS A CA 1
ATOM 1486 C C . LYS A 1 183 ? -14.295 10.151 6.964 1.00 98.25 183 LYS A C 1
ATOM 1488 O O . LYS A 1 183 ? -15.155 9.935 6.118 1.00 98.25 183 LYS A O 1
ATOM 1493 N N . THR A 1 184 ? -14.233 9.485 8.112 1.00 98.56 184 THR A N 1
ATOM 1494 C CA . THR A 1 184 ? -15.236 8.520 8.559 1.00 98.56 184 THR A CA 1
ATOM 1495 C C . THR A 1 184 ? -15.290 8.465 10.087 1.00 98.56 184 THR A C 1
ATOM 1497 O O . THR A 1 184 ? -14.441 9.051 10.761 1.00 98.56 184 THR A O 1
ATOM 1500 N N . THR A 1 185 ? -16.300 7.802 10.648 1.00 98.44 185 THR A N 1
ATOM 1501 C CA . THR A 1 185 ? -16.440 7.615 12.099 1.00 98.44 185 THR A CA 1
ATOM 1502 C C . THR A 1 185 ? -15.778 6.315 12.546 1.00 98.44 185 THR A C 1
ATOM 1504 O O . THR A 1 185 ? -15.617 5.383 11.759 1.00 98.44 185 THR A O 1
ATOM 1507 N N . ILE A 1 186 ? -15.441 6.220 13.836 1.00 98.06 186 ILE A N 1
ATOM 1508 C CA . ILE A 1 186 ? -14.931 4.971 14.418 1.00 98.06 186 ILE A CA 1
ATOM 1509 C C . ILE A 1 186 ? -15.937 3.817 14.288 1.00 98.06 186 ILE A C 1
ATOM 1511 O O . ILE A 1 186 ? -15.538 2.681 14.059 1.00 98.06 186 ILE A O 1
ATOM 1515 N N . ASP A 1 187 ? -17.239 4.102 14.373 1.00 97.69 187 ASP A N 1
ATOM 1516 C CA . ASP A 1 187 ? -18.282 3.085 14.205 1.00 97.69 187 ASP A CA 1
ATOM 1517 C C . ASP A 1 187 ? -18.315 2.541 12.776 1.00 97.69 187 ASP A C 1
ATOM 1519 O O . ASP A 1 187 ? -18.403 1.330 12.578 1.00 97.69 187 ASP A O 1
ATOM 1523 N N . ASN A 1 188 ? -18.179 3.420 11.779 1.00 98.50 188 ASN A N 1
ATOM 1524 C CA . ASN A 1 188 ? -18.113 3.003 10.384 1.00 98.50 188 ASN A CA 1
ATOM 1525 C C . ASN A 1 188 ? -16.820 2.228 10.087 1.00 98.50 188 ASN A C 1
ATOM 1527 O O . ASN A 1 188 ? -16.873 1.203 9.416 1.00 98.50 188 ASN A O 1
ATOM 1531 N N . GLU A 1 189 ? -15.670 2.642 10.638 1.00 98.69 189 GLU A N 1
A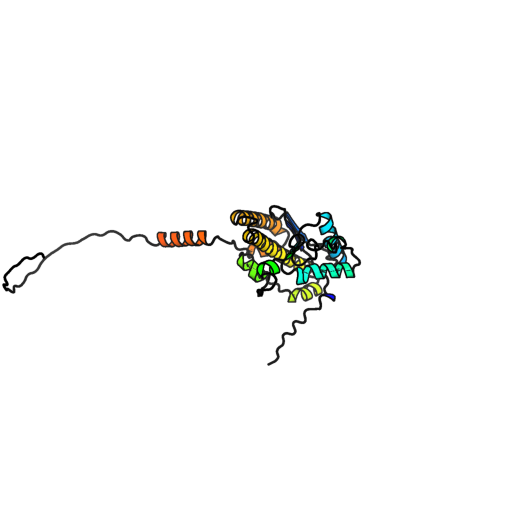TOM 1532 C CA . GLU A 1 189 ? -14.440 1.837 10.572 1.00 98.69 189 GLU A CA 1
ATOM 1533 C C . GLU A 1 189 ? -14.675 0.428 11.127 1.00 98.69 189 GLU A C 1
ATOM 1535 O O . GLU A 1 189 ? -14.331 -0.547 10.467 1.00 98.69 189 GLU A O 1
ATOM 1540 N N . MET A 1 190 ? -15.275 0.294 12.314 1.00 98.12 190 MET A N 1
ATOM 1541 C CA . MET A 1 190 ? -15.524 -1.017 12.924 1.00 98.12 190 MET A CA 1
ATOM 1542 C C . MET A 1 190 ? -16.439 -1.895 12.056 1.00 98.12 190 MET A C 1
ATOM 1544 O O . MET A 1 190 ? -16.190 -3.096 11.928 1.00 98.12 190 MET A O 1
ATOM 1548 N N . GLN A 1 191 ? -17.452 -1.309 11.410 1.00 98.50 191 GLN A N 1
ATOM 1549 C CA . GLN A 1 191 ? -18.302 -2.017 10.448 1.00 98.50 191 GLN A CA 1
ATOM 1550 C C . GLN A 1 191 ? -17.511 -2.488 9.220 1.00 98.50 191 GLN A C 1
ATOM 1552 O O . GLN A 1 191 ? -17.604 -3.658 8.849 1.00 98.50 191 GLN A O 1
ATOM 1557 N N . LEU A 1 192 ? -16.690 -1.618 8.625 1.00 98.75 192 LEU A N 1
ATOM 1558 C CA . LEU A 1 192 ? -15.837 -1.951 7.478 1.00 98.75 192 LEU A CA 1
ATOM 1559 C C . LEU A 1 192 ? -14.805 -3.033 7.825 1.00 98.75 192 LEU A C 1
ATOM 1561 O O . LEU A 1 192 ? -14.600 -3.969 7.054 1.00 98.75 192 LEU A O 1
ATOM 1565 N N . VAL A 1 193 ? -14.202 -2.960 9.014 1.00 98.62 193 VAL A N 1
ATOM 1566 C CA . VAL A 1 193 ? -13.278 -3.979 9.534 1.00 98.62 193 VAL A CA 1
ATOM 1567 C C . VAL A 1 193 ? -13.973 -5.336 9.638 1.00 98.62 193 VAL A C 1
ATOM 1569 O O . VAL A 1 193 ? -13.396 -6.350 9.244 1.00 98.62 193 VAL A O 1
ATOM 1572 N N . GLN A 1 194 ? -15.216 -5.371 10.124 1.00 98.38 194 GLN A N 1
ATOM 1573 C CA . GLN A 1 194 ? -15.987 -6.608 10.226 1.00 98.38 194 GLN A CA 1
ATOM 1574 C C . GLN A 1 194 ? -16.377 -7.167 8.848 1.00 98.38 194 GLN A C 1
ATOM 1576 O O . GLN A 1 194 ? -16.281 -8.376 8.634 1.00 98.38 194 GLN A O 1
ATOM 1581 N N . GLN A 1 195 ? -16.765 -6.308 7.902 1.00 98.56 195 GLN A N 1
ATOM 1582 C CA . GLN A 1 195 ? -17.044 -6.711 6.517 1.00 98.56 195 GLN A CA 1
ATOM 1583 C C . GLN A 1 195 ? -15.795 -7.295 5.844 1.00 98.56 195 GLN A C 1
ATOM 1585 O O . GLN A 1 195 ? -15.859 -8.357 5.228 1.00 98.56 195 GLN A O 1
ATOM 1590 N N . ALA A 1 196 ? -14.635 -6.660 6.020 1.00 98.50 196 ALA A N 1
ATOM 1591 C CA . ALA A 1 196 ? -13.370 -7.172 5.505 1.00 98.50 196 ALA A CA 1
ATOM 1592 C C . ALA A 1 196 ? -12.977 -8.503 6.167 1.00 98.50 196 ALA A C 1
ATOM 1594 O O . ALA A 1 196 ? -12.545 -9.422 5.479 1.00 98.50 196 ALA A O 1
ATOM 1595 N N . LYS A 1 197 ? -13.196 -8.666 7.480 1.00 98.44 197 LYS A N 1
ATOM 1596 C CA . LYS A 1 197 ? -12.985 -9.948 8.176 1.00 98.44 197 LYS A CA 1
ATOM 1597 C C . LYS A 1 197 ? -13.832 -11.065 7.558 1.00 98.44 197 LYS A C 1
ATOM 1599 O O . LYS A 1 197 ? -13.305 -12.141 7.288 1.00 98.44 197 LYS A O 1
ATOM 1604 N N . GLN A 1 198 ? -15.107 -10.798 7.266 1.00 98.31 198 GLN A N 1
ATOM 1605 C CA . GLN A 1 198 ? -15.988 -11.744 6.569 1.00 98.31 198 GLN A CA 1
ATOM 1606 C C . GLN A 1 198 ? -15.500 -12.049 5.147 1.00 98.31 198 GLN A C 1
ATOM 1608 O O . GLN A 1 198 ? -15.501 -13.208 4.733 1.00 98.31 198 GLN A O 1
ATOM 1613 N N . TRP A 1 199 ? -15.035 -11.034 4.414 1.00 97.94 199 TRP A N 1
ATOM 1614 C CA . TRP A 1 199 ? -14.463 -11.201 3.075 1.00 97.94 199 TRP A CA 1
ATOM 1615 C C . TRP A 1 199 ? -13.252 -12.148 3.083 1.00 97.94 199 TRP A C 1
ATOM 1617 O O . TRP A 1 199 ? -13.149 -13.004 2.199 1.00 97.94 199 TRP A O 1
ATOM 1627 N N . ILE A 1 200 ? -12.379 -12.033 4.096 1.00 97.62 200 ILE A N 1
ATOM 1628 C CA . ILE A 1 200 ? -11.211 -12.909 4.295 1.00 97.62 200 ILE A CA 1
ATOM 1629 C C . ILE A 1 200 ? -11.667 -14.323 4.679 1.00 97.62 200 ILE A C 1
ATOM 1631 O O . ILE A 1 200 ? -11.185 -15.291 4.101 1.00 97.62 200 ILE A O 1
ATOM 1635 N N . GLN A 1 201 ? -12.629 -14.463 5.601 1.00 97.75 201 GLN A N 1
ATOM 1636 C CA . GLN A 1 201 ? -13.172 -15.765 6.023 1.00 97.75 201 GLN A CA 1
ATOM 1637 C C . GLN A 1 201 ? -13.741 -16.570 4.854 1.00 97.75 201 GLN A C 1
ATOM 1639 O O . GLN A 1 201 ? -13.456 -17.756 4.733 1.00 97.75 201 GLN A O 1
ATOM 1644 N N . GLN A 1 202 ? -14.480 -15.922 3.951 1.00 97.19 202 GLN A N 1
ATOM 1645 C CA . GLN A 1 202 ? -15.026 -16.559 2.745 1.00 97.19 202 GLN A CA 1
ATOM 1646 C C . GLN A 1 202 ? -13.949 -17.063 1.771 1.00 97.19 202 GLN A C 1
ATOM 1648 O O . GLN A 1 202 ? -14.260 -17.812 0.850 1.00 97.19 202 GLN A O 1
ATOM 1653 N N . ARG A 1 203 ? -12.698 -16.625 1.942 1.00 95.50 203 ARG A N 1
ATOM 1654 C CA . ARG A 1 203 ? -11.554 -16.956 1.085 1.00 95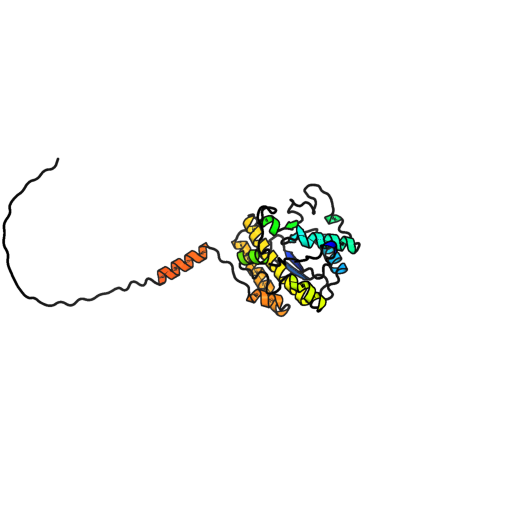.50 203 ARG A CA 1
ATOM 1655 C C . ARG A 1 203 ? -10.459 -17.715 1.828 1.00 95.50 203 ARG A C 1
ATOM 1657 O O . ARG A 1 203 ? -9.437 -18.012 1.217 1.00 95.50 203 ARG A O 1
ATOM 1664 N N . ALA A 1 204 ? -10.658 -18.056 3.100 1.00 93.19 204 ALA A N 1
ATOM 1665 C CA . ALA A 1 204 ? -9.658 -18.739 3.919 1.00 93.19 204 ALA A CA 1
ATOM 1666 C C . ALA A 1 204 ? -9.187 -20.061 3.284 1.00 93.19 204 ALA A C 1
ATOM 1668 O O . ALA A 1 204 ? -7.995 -20.354 3.296 1.00 93.19 204 ALA A O 1
ATOM 1669 N N . ASP A 1 205 ? -10.097 -20.784 2.623 1.00 91.69 205 ASP A N 1
ATOM 1670 C CA . ASP A 1 205 ? -9.805 -22.053 1.939 1.00 91.69 205 ASP A CA 1
ATOM 1671 C C . ASP A 1 205 ? -9.009 -21.883 0.630 1.00 91.69 205 ASP A C 1
ATOM 1673 O O . ASP A 1 205 ? -8.545 -22.860 0.048 1.00 91.69 205 ASP A O 1
ATOM 1677 N N . THR A 1 206 ? -8.863 -20.649 0.136 1.00 87.62 206 THR A N 1
ATOM 1678 C CA . THR A 1 206 ? -8.167 -20.349 -1.131 1.00 87.62 206 THR A CA 1
ATOM 1679 C C . THR A 1 206 ? -6.716 -19.914 -0.940 1.00 87.62 206 THR A C 1
ATOM 1681 O O . THR A 1 206 ? -5.966 -19.871 -1.911 1.00 87.62 206 THR A O 1
ATOM 1684 N N . SER A 1 207 ? -6.316 -19.573 0.289 1.00 86.06 207 SER A N 1
ATOM 1685 C CA . SER A 1 207 ? -4.961 -19.122 0.611 1.00 86.06 207 SER A CA 1
ATOM 1686 C C . SER A 1 207 ? -4.652 -19.390 2.081 1.00 86.06 207 SER A C 1
ATOM 1688 O O . SER A 1 207 ? -5.346 -18.907 2.983 1.00 86.06 207 SER A O 1
ATOM 1690 N N . GLU A 1 208 ? -3.560 -20.111 2.333 1.00 88.19 208 GLU A N 1
ATOM 1691 C CA . GLU A 1 208 ? -3.068 -20.364 3.690 1.00 88.19 208 GLU A CA 1
ATOM 1692 C C . GLU A 1 208 ? -2.747 -19.054 4.424 1.00 88.19 208 GLU A C 1
ATOM 1694 O O . GLU A 1 208 ? -2.961 -18.958 5.635 1.00 88.19 208 GLU A O 1
ATOM 1699 N N . ALA A 1 209 ? -2.336 -18.013 3.691 1.00 90.81 209 ALA A N 1
ATOM 1700 C CA . ALA A 1 209 ? -2.102 -16.681 4.235 1.00 90.81 209 ALA A CA 1
ATOM 1701 C C . ALA A 1 209 ? -3.343 -16.101 4.914 1.00 90.81 209 ALA A C 1
ATOM 1703 O O . ALA A 1 209 ? -3.246 -15.567 6.016 1.00 90.81 209 ALA A O 1
ATOM 1704 N N . TYR A 1 210 ? -4.524 -16.234 4.303 1.00 94.56 210 TYR A N 1
ATOM 1705 C CA . TYR A 1 210 ? -5.768 -15.736 4.893 1.00 94.56 210 TYR A CA 1
ATOM 1706 C C . TYR A 1 210 ? -6.149 -16.498 6.157 1.00 94.56 210 TYR A C 1
ATOM 1708 O O . TYR A 1 210 ? -6.545 -15.881 7.148 1.00 94.56 210 TYR A O 1
ATOM 1716 N N . THR A 1 211 ? -5.965 -17.817 6.160 1.00 94.44 211 THR A N 1
ATOM 1717 C CA . THR A 1 211 ? -6.169 -18.636 7.360 1.00 94.44 211 THR A CA 1
ATOM 1718 C C . THR A 1 211 ? -5.211 -18.219 8.482 1.00 94.44 211 THR A C 1
ATOM 1720 O O . THR A 1 211 ? -5.643 -17.953 9.606 1.00 94.44 211 THR A O 1
ATOM 1723 N N . ALA A 1 212 ? -3.917 -18.077 8.184 1.00 92.62 212 ALA A N 1
ATOM 1724 C CA . ALA A 1 212 ? -2.916 -17.627 9.150 1.00 92.62 212 ALA A CA 1
ATOM 1725 C C . ALA A 1 212 ? -3.214 -16.213 9.678 1.00 92.62 212 ALA A C 1
ATOM 1727 O O . ALA A 1 212 ? -3.145 -15.970 10.887 1.00 92.62 212 ALA A O 1
ATOM 1728 N N . TYR A 1 213 ? -3.612 -15.296 8.794 1.00 95.38 213 TYR A N 1
ATOM 1729 C CA . TYR A 1 213 ? -3.969 -13.923 9.141 1.00 95.38 213 TYR A CA 1
ATOM 1730 C C . TYR A 1 213 ? -5.174 -13.875 10.092 1.00 95.38 213 TYR A C 1
ATOM 1732 O O . TYR A 1 213 ? -5.145 -13.157 11.092 1.00 95.38 213 TYR A O 1
ATOM 1740 N N . LEU A 1 214 ? -6.211 -14.686 9.844 1.00 95.94 214 LEU A N 1
ATOM 1741 C CA . LEU A 1 214 ? -7.373 -14.807 10.733 1.00 95.94 214 LEU A CA 1
ATOM 1742 C C . LEU A 1 214 ? -7.010 -15.398 12.103 1.00 95.94 214 LEU A C 1
ATOM 1744 O O . LEU A 1 214 ? -7.540 -14.940 13.113 1.00 95.94 214 LEU A O 1
ATOM 1748 N N . ASN A 1 215 ? -6.082 -16.355 12.170 1.00 95.12 215 ASN A N 1
ATOM 1749 C CA . ASN A 1 215 ? -5.638 -16.943 13.440 1.00 95.12 215 ASN A CA 1
ATOM 1750 C C . ASN A 1 215 ? -4.893 -15.927 14.332 1.00 95.12 215 ASN A C 1
ATOM 1752 O O . ASN A 1 215 ? -5.047 -15.911 15.561 1.00 95.12 215 ASN A O 1
ATOM 1756 N N . ALA A 1 216 ? -4.107 -15.041 13.720 1.00 94.75 216 ALA A N 1
ATOM 1757 C CA . ALA A 1 216 ? -3.411 -13.964 14.423 1.00 94.75 216 ALA A CA 1
ATOM 1758 C C . ALA A 1 216 ? -4.264 -12.705 14.637 1.00 94.75 216 ALA A C 1
ATOM 1760 O O . ALA A 1 216 ? -3.886 -11.833 15.422 1.00 94.75 216 ALA A O 1
ATOM 1761 N N . TRP A 1 217 ? -5.423 -12.607 13.982 1.00 96.19 217 TRP A N 1
ATOM 1762 C CA . TRP A 1 217 ? -6.315 -11.458 14.079 1.00 96.19 217 TRP A CA 1
ATOM 1763 C C . TRP A 1 217 ? -6.740 -11.189 15.520 1.00 96.19 217 TRP A C 1
ATOM 1765 O O . TRP A 1 217 ? -7.152 -12.096 16.251 1.00 96.19 217 TRP A O 1
ATOM 1775 N N . ARG A 1 218 ? -6.718 -9.917 15.921 1.00 95.62 218 ARG A N 1
ATOM 1776 C CA . ARG A 1 218 ? -7.335 -9.448 17.162 1.00 95.62 218 ARG A CA 1
ATOM 1777 C C . ARG A 1 218 ? -8.281 -8.289 16.857 1.00 95.62 218 ARG A C 1
ATOM 1779 O O . ARG A 1 218 ? -8.089 -7.508 15.918 1.00 95.62 218 ARG A O 1
ATOM 1786 N N . ASP A 1 219 ? -9.348 -8.209 17.636 1.00 94.00 219 ASP A N 1
ATOM 1787 C CA . ASP A 1 219 ? -10.295 -7.110 17.529 1.00 94.00 219 ASP A CA 1
ATOM 1788 C C . ASP A 1 219 ? -9.794 -5.928 18.371 1.00 94.00 219 ASP A C 1
ATOM 1790 O O . ASP A 1 219 ? -9.226 -6.088 19.456 1.00 94.00 219 ASP A O 1
ATOM 1794 N N . TRP A 1 220 ? -9.913 -4.724 17.812 1.00 95.75 220 TRP A N 1
ATOM 1795 C CA . TRP A 1 220 ? -9.662 -3.494 18.550 1.00 95.75 220 TRP A CA 1
ATOM 1796 C C . TRP A 1 220 ? -10.969 -3.070 19.212 1.00 95.75 220 TRP A C 1
ATOM 1798 O O . TRP A 1 220 ? -12.009 -3.011 18.562 1.00 95.75 220 TRP A O 1
ATOM 1808 N N . GLU A 1 221 ? -10.899 -2.746 20.495 1.00 92.00 221 GLU A N 1
ATOM 1809 C CA . GLU A 1 221 ? -12.043 -2.326 21.301 1.00 92.00 221 GLU A CA 1
ATOM 1810 C C . GLU A 1 221 ? -11.879 -0.862 21.690 1.00 92.00 221 GLU A C 1
ATOM 1812 O O . GLU A 1 221 ? -10.760 -0.401 21.965 1.00 92.00 221 GLU A O 1
ATOM 1817 N N . LYS A 1 222 ? -12.997 -0.136 21.774 1.00 91.81 222 LYS A N 1
ATOM 1818 C CA . LYS A 1 222 ? -12.966 1.252 22.224 1.00 91.81 222 LYS A CA 1
ATOM 1819 C C . LYS A 1 222 ? -12.467 1.299 23.671 1.00 91.81 222 LYS A C 1
ATOM 1821 O O . LYS A 1 222 ? -12.911 0.503 24.498 1.00 91.81 222 LYS A O 1
ATOM 1826 N N . PRO A 1 223 ? -11.601 2.263 24.030 1.00 89.50 223 PRO A N 1
ATOM 1827 C CA . PRO A 1 223 ? -11.152 2.411 25.414 1.00 89.50 223 PRO A CA 1
ATOM 1828 C C . PRO A 1 223 ? -12.304 2.567 26.418 1.00 89.50 223 PRO A C 1
ATOM 1830 O O . PRO A 1 223 ? -12.195 2.099 27.545 1.00 89.50 223 PRO A O 1
ATOM 1833 N N . GLN A 1 224 ? -13.403 3.190 25.985 1.00 84.19 224 GLN A N 1
ATOM 1834 C CA . GLN A 1 224 ? -14.606 3.440 26.783 1.00 84.19 224 GLN A CA 1
ATOM 1835 C C . GLN A 1 224 ? -15.314 2.133 27.175 1.00 84.19 224 GLN A C 1
ATOM 1837 O O . GLN A 1 224 ? -15.716 1.969 28.327 1.00 84.19 224 GLN A O 1
ATOM 1842 N N . ASP A 1 225 ? -15.385 1.174 26.251 1.00 81.56 225 ASP A N 1
ATOM 1843 C CA . ASP A 1 225 ? -16.058 -0.110 26.467 1.00 81.56 225 ASP A CA 1
ATOM 1844 C C . ASP A 1 225 ? -15.276 -0.965 27.483 1.00 81.56 225 ASP A C 1
ATOM 1846 O O . ASP A 1 225 ? -15.860 -1.568 28.383 1.00 81.56 225 ASP A O 1
ATOM 1850 N N . LYS A 1 226 ? -13.935 -0.892 27.451 1.00 69.00 226 LYS A N 1
ATOM 1851 C CA . LYS A 1 226 ? -13.056 -1.578 28.420 1.00 69.00 226 LYS A CA 1
ATOM 1852 C C . LYS A 1 226 ? -13.247 -1.105 29.856 1.00 69.00 226 LYS A C 1
ATOM 1854 O O . LYS A 1 226 ? -13.107 -1.887 30.797 1.00 69.00 226 LYS A O 1
ATOM 1859 N N . THR A 1 227 ? -13.496 0.190 30.047 1.00 65.50 227 THR A N 1
ATOM 1860 C CA . THR A 1 227 ? -13.740 0.757 31.379 1.00 65.50 227 THR A CA 1
ATOM 1861 C C . THR A 1 227 ? -15.088 0.334 31.948 1.00 65.50 227 THR A C 1
ATOM 1863 O O . THR A 1 227 ? -15.169 0.095 33.150 1.00 65.50 227 THR A O 1
ATOM 1866 N N . VAL A 1 228 ? -16.114 0.182 31.105 1.00 63.62 228 VAL A N 1
ATOM 1867 C CA . VAL A 1 228 ? -17.443 -0.276 31.536 1.00 63.62 228 VAL A CA 1
ATOM 1868 C C . VAL A 1 228 ? -17.401 -1.745 31.962 1.00 63.62 228 VAL A C 1
ATOM 1870 O O . VAL A 1 228 ? -17.917 -2.072 33.027 1.00 63.62 228 VAL A O 1
ATOM 1873 N N . GLU A 1 229 ? -16.728 -2.618 31.207 1.00 62.12 229 GLU A N 1
ATOM 1874 C CA . GLU A 1 229 ? -16.576 -4.031 31.589 1.00 62.12 229 GLU A CA 1
ATOM 1875 C C . GLU A 1 229 ? -15.775 -4.212 32.880 1.00 62.12 229 GLU A C 1
ATOM 1877 O O . GLU A 1 229 ? -16.187 -4.976 33.752 1.00 62.12 229 GLU A O 1
ATOM 1882 N N . LYS A 1 230 ? -14.669 -3.472 33.056 1.00 62.06 230 LYS A N 1
ATOM 1883 C CA . LYS A 1 230 ? -13.910 -3.506 34.315 1.00 62.06 230 LYS A CA 1
ATOM 1884 C C . LYS A 1 230 ? -14.726 -2.991 35.494 1.00 62.06 230 LYS A C 1
ATOM 1886 O O . LYS A 1 230 ? -14.695 -3.616 36.543 1.00 62.06 230 LYS A O 1
ATOM 1891 N N . ALA A 1 231 ? -15.455 -1.886 35.338 1.00 60.09 231 ALA A N 1
ATOM 1892 C CA . ALA A 1 231 ? -16.297 -1.353 36.407 1.00 60.09 231 ALA A CA 1
ATOM 1893 C C . ALA A 1 231 ? -17.414 -2.336 36.795 1.00 60.09 231 ALA A C 1
ATOM 1895 O O . ALA A 1 231 ? -17.678 -2.524 37.981 1.00 60.09 231 ALA A O 1
ATOM 1896 N N . LYS A 1 232 ? -18.013 -3.009 35.805 1.00 56.12 232 LYS A N 1
ATOM 1897 C CA . LYS A 1 232 ? -19.045 -4.024 36.026 1.00 56.12 232 LYS A CA 1
ATOM 1898 C C . LYS A 1 232 ? -18.488 -5.269 36.728 1.00 56.12 232 LYS A C 1
ATOM 1900 O O . LYS A 1 232 ? -19.064 -5.702 37.722 1.00 56.12 232 LYS A O 1
ATOM 1905 N N . ALA A 1 233 ? -17.327 -5.765 36.295 1.00 62.25 233 ALA A N 1
ATOM 1906 C CA . ALA A 1 233 ? -16.635 -6.888 36.932 1.00 62.25 233 ALA A CA 1
ATOM 1907 C C . ALA A 1 233 ? -16.200 -6.583 38.379 1.00 62.25 233 ALA A C 1
ATOM 1909 O O . ALA A 1 233 ? -16.283 -7.459 39.236 1.00 62.25 233 ALA A O 1
ATOM 1910 N N . SER A 1 234 ? -15.790 -5.344 38.678 1.00 59.12 234 SER A N 1
ATOM 1911 C CA . SER A 1 234 ? -15.503 -4.911 40.053 1.00 59.12 234 SER A CA 1
ATOM 1912 C C . SER A 1 234 ? -16.770 -4.870 40.914 1.00 59.12 234 SER A C 1
ATOM 1914 O O . SER A 1 234 ? -16.746 -5.346 42.045 1.00 59.12 234 SER A O 1
ATOM 1916 N N . SER A 1 235 ? -17.885 -4.358 40.375 1.00 55.16 235 SER A N 1
ATOM 1917 C CA . SER A 1 235 ? -19.158 -4.250 41.109 1.00 55.16 235 SER A CA 1
ATOM 1918 C C . SER A 1 235 ? -19.852 -5.592 41.363 1.00 55.16 235 SER A C 1
ATOM 1920 O O . SER A 1 235 ? -20.572 -5.728 42.343 1.00 55.16 235 SER A O 1
ATOM 1922 N N . GLU A 1 236 ? -19.622 -6.599 40.516 1.00 58.88 236 GLU A N 1
ATOM 1923 C CA . GLU A 1 236 ? -20.158 -7.957 40.704 1.00 58.88 236 GLU A CA 1
ATOM 1924 C C . GLU A 1 236 ? -19.313 -8.796 41.688 1.00 58.88 236 GLU A C 1
ATOM 1926 O O . GLU A 1 236 ? -19.765 -9.847 42.134 1.00 58.88 236 GLU A O 1
ATOM 1931 N N . SER A 1 237 ? -18.112 -8.328 42.061 1.00 53.41 237 SER A N 1
ATOM 1932 C CA . SER A 1 237 ? -17.255 -8.971 43.074 1.00 53.41 237 SER A CA 1
ATOM 1933 C C . SER A 1 237 ? -17.508 -8.491 44.511 1.00 53.41 237 SER A C 1
ATOM 1935 O O . SER A 1 237 ? -17.036 -9.118 45.457 1.00 53.41 237 SER A O 1
ATOM 1937 N N . GLU A 1 238 ? -18.285 -7.419 44.686 1.00 51.47 238 GLU A N 1
ATOM 1938 C CA . GLU A 1 238 ? -18.721 -6.916 45.992 1.00 51.47 238 GLU A CA 1
ATOM 1939 C C . GLU A 1 238 ? -20.147 -7.405 46.299 1.00 51.47 238 GLU A C 1
ATOM 1941 O O . GLU A 1 238 ? -21.115 -6.648 46.278 1.00 51.47 238 GLU A O 1
ATOM 1946 N N . THR A 1 239 ? -20.307 -8.697 46.595 1.00 41.28 239 THR A N 1
ATOM 1947 C CA . THR A 1 239 ? -21.489 -9.156 47.344 1.00 41.28 239 THR A CA 1
ATOM 1948 C C . THR A 1 239 ? -21.376 -8.682 48.795 1.00 41.28 239 THR A C 1
ATOM 1950 O O . THR A 1 239 ? -20.367 -8.984 49.435 1.00 41.28 239 THR A O 1
ATOM 1953 N N . PRO A 1 240 ? -22.384 -7.986 49.355 1.00 44.59 240 PRO A N 1
ATOM 1954 C CA . PRO A 1 240 ? -22.389 -7.654 50.769 1.00 44.59 240 PRO A CA 1
ATOM 1955 C C . PRO A 1 240 ? -22.667 -8.930 51.563 1.00 44.59 240 PRO A C 1
ATOM 1957 O O . PRO A 1 240 ? -23.743 -9.520 51.471 1.00 44.59 240 PRO A O 1
ATOM 1960 N N . GLU A 1 241 ? -21.687 -9.363 52.346 1.00 41.06 241 GLU A N 1
ATOM 1961 C CA . GLU A 1 241 ? -21.903 -10.349 53.396 1.00 41.06 241 GLU A CA 1
ATOM 1962 C C . GLU A 1 241 ? -22.772 -9.670 54.469 1.00 41.06 241 GLU A C 1
ATOM 1964 O O . GLU A 1 241 ? -22.319 -8.771 55.178 1.00 41.06 241 GLU A O 1
ATOM 1969 N N . SER A 1 242 ? -24.063 -10.013 54.524 1.00 43.16 242 SER A N 1
ATOM 1970 C CA . SER A 1 242 ? -24.983 -9.499 55.540 1.00 43.16 242 SER A CA 1
ATOM 1971 C C . SER A 1 242 ? -25.734 -10.613 56.257 1.00 43.16 242 SER A C 1
ATOM 1973 O O . SER A 1 242 ? -26.225 -11.537 55.612 1.00 43.16 242 SER A O 1
ATOM 1975 N N . SER A 1 243 ? -25.931 -10.354 57.551 1.00 39.91 243 SER A N 1
ATOM 1976 C CA . SER A 1 243 ? -26.849 -10.932 58.542 1.00 39.91 243 SER A CA 1
ATOM 1977 C C . SER A 1 243 ? -26.290 -12.125 59.343 1.00 39.91 243 SER A C 1
ATOM 1979 O O . SER A 1 243 ? -26.129 -13.198 58.776 1.00 39.91 243 SER A O 1
ATOM 1981 N N . ASP A 1 244 ? -25.824 -11.997 60.594 1.00 44.22 244 ASP A N 1
ATOM 1982 C CA . ASP A 1 244 ? -26.437 -11.460 61.835 1.00 44.22 244 ASP A CA 1
ATOM 1983 C C . ASP A 1 244 ? -27.283 -12.514 62.575 1.00 44.22 244 ASP A C 1
ATOM 1985 O O . ASP A 1 244 ? -28.236 -13.048 62.010 1.00 44.22 244 ASP A O 1
ATOM 1989 N N . THR A 1 245 ? -26.929 -12.829 63.831 1.00 39.34 245 THR A N 1
ATOM 1990 C CA . THR A 1 245 ? -27.880 -13.028 64.950 1.00 39.34 245 THR A CA 1
ATOM 1991 C C . THR A 1 245 ? -27.168 -13.172 66.317 1.00 39.34 245 THR A C 1
ATOM 1993 O O . THR A 1 245 ? -26.005 -13.577 66.364 1.00 39.34 245 THR A O 1
ATOM 1996 N N . PRO A 1 246 ? -27.848 -12.816 67.431 1.00 54.12 246 PRO A N 1
ATOM 1997 C CA . PRO A 1 246 ? -27.258 -12.530 68.740 1.00 54.12 246 PRO A CA 1
ATOM 1998 C C . PRO A 1 246 ? -27.424 -13.679 69.747 1.00 54.12 246 PRO A C 1
ATOM 2000 O O . PRO A 1 246 ? -28.349 -14.479 69.631 1.00 54.12 246 PRO A O 1
ATOM 2003 N N . GLU A 1 247 ? -26.619 -13.687 70.813 1.00 36.59 247 GLU A N 1
ATOM 2004 C CA . GLU A 1 247 ? -26.925 -14.486 72.005 1.00 36.59 247 GLU A CA 1
ATOM 2005 C C . GLU A 1 247 ? -26.485 -13.783 73.301 1.00 36.59 247 GLU A C 1
ATOM 2007 O O . GLU A 1 247 ? -25.361 -13.306 73.453 1.00 36.59 247 GLU A O 1
ATOM 2012 N N . THR A 1 248 ? -27.443 -13.674 74.219 1.00 39.34 248 THR A N 1
ATOM 2013 C CA . THR A 1 248 ? -27.377 -13.112 75.573 1.00 39.34 248 THR A CA 1
ATOM 2014 C C . THR A 1 248 ? -27.056 -14.191 76.612 1.00 39.34 248 THR A C 1
ATOM 2016 O O . THR A 1 248 ? -27.721 -15.218 76.568 1.00 39.34 248 THR A O 1
ATOM 2019 N N . SER A 1 249 ? -26.211 -13.908 77.621 1.00 37.16 249 SER A N 1
ATOM 2020 C CA . SER A 1 249 ? -26.517 -14.154 79.056 1.00 37.16 249 SER A CA 1
ATOM 2021 C C . SER A 1 249 ? -25.373 -13.785 80.029 1.00 37.16 249 SER A C 1
ATOM 2023 O O . SER A 1 249 ? -24.251 -14.257 79.884 1.00 37.16 249 SER A O 1
ATOM 2025 N N . GLU A 1 250 ? -25.756 -13.012 81.056 1.00 36.19 250 GLU A N 1
ATOM 2026 C CA . GLU A 1 250 ? -25.403 -13.083 82.496 1.00 36.19 250 GLU A CA 1
ATOM 2027 C C . GLU A 1 250 ? -23.997 -12.748 83.067 1.00 36.19 250 GLU A C 1
ATOM 2029 O O . GLU A 1 250 ? -23.063 -13.538 83.057 1.00 36.19 250 GLU A O 1
ATOM 2034 N N . ALA A 1 251 ? -23.957 -11.559 83.697 1.00 36.53 251 ALA A N 1
ATOM 2035 C CA . ALA A 1 251 ? -23.703 -11.250 85.121 1.00 36.53 251 ALA A CA 1
ATOM 2036 C C . ALA A 1 251 ? -22.445 -11.755 85.870 1.00 36.53 251 ALA A C 1
ATOM 2038 O O . ALA A 1 251 ? -22.308 -12.942 86.145 1.00 36.53 251 ALA A O 1
ATOM 2039 N N . THR A 1 252 ? -21.669 -10.810 86.439 1.00 33.88 252 THR A N 1
ATOM 2040 C CA . THR A 1 252 ? -21.340 -10.765 87.890 1.00 33.88 252 THR A CA 1
ATOM 2041 C C . THR A 1 252 ? -20.791 -9.391 88.345 1.00 33.88 252 THR A C 1
ATOM 2043 O O . THR A 1 252 ? -20.138 -8.693 87.574 1.00 33.88 252 THR A O 1
ATOM 2046 N N . GLU A 1 253 ? -21.115 -9.021 89.596 1.00 38.06 253 GLU A N 1
ATOM 2047 C CA . GLU A 1 253 ? -20.703 -7.853 90.422 1.00 38.06 253 GLU A CA 1
ATOM 2048 C C . GLU A 1 253 ? -19.167 -7.671 90.495 1.00 38.06 253 GLU A C 1
ATOM 2050 O O . GLU A 1 253 ? -18.433 -8.603 90.195 1.00 38.06 253 GLU A O 1
ATOM 2055 N N . SER A 1 254 ? -18.507 -6.581 90.902 1.00 34.00 254 SER A N 1
ATOM 2056 C CA . SER A 1 254 ? -18.623 -5.503 91.916 1.00 34.00 254 SER A CA 1
ATOM 2057 C C . SER A 1 254 ? -17.478 -4.502 91.554 1.00 34.00 254 SER A C 1
ATOM 2059 O O . SER A 1 254 ? -16.621 -4.857 90.751 1.00 34.00 254 SER A O 1
ATOM 2061 N N . SER A 1 255 ? -17.341 -3.236 91.957 1.00 36.19 255 SER A N 1
ATOM 2062 C CA . SER A 1 255 ? -17.380 -2.595 93.274 1.00 36.19 255 SER A CA 1
ATOM 2063 C C . SER A 1 255 ? -17.219 -1.067 93.104 1.00 36.19 255 SER A C 1
ATOM 2065 O O . SER A 1 255 ? -16.654 -0.592 92.120 1.00 36.19 255 SER A O 1
ATOM 2067 N N . GLU A 1 256 ? -17.691 -0.330 94.107 1.00 36.12 256 GLU A N 1
ATOM 2068 C CA . GLU A 1 256 ? -17.640 1.123 94.334 1.00 36.12 256 GLU A CA 1
ATOM 2069 C C . GLU A 1 256 ? -16.267 1.789 94.119 1.00 36.12 256 GLU A C 1
ATOM 2071 O O . GLU A 1 256 ? -15.263 1.189 94.480 1.00 36.12 256 GLU A O 1
ATOM 2076 N N . VAL A 1 257 ? -16.246 3.071 93.701 1.00 41.97 257 VAL A N 1
ATOM 2077 C CA . VAL A 1 257 ? -15.569 4.179 94.423 1.00 41.97 257 VAL A CA 1
ATOM 2078 C C . VAL A 1 257 ? -16.265 5.520 94.109 1.00 41.97 257 VAL A C 1
ATOM 2080 O O . VAL A 1 257 ? -16.510 5.887 92.964 1.00 41.97 257 VAL A O 1
ATOM 2083 N N . THR A 1 258 ? -16.563 6.241 95.185 1.00 36.84 258 THR A N 1
ATOM 2084 C CA . THR A 1 258 ? -17.085 7.607 95.353 1.00 36.84 258 THR A CA 1
ATOM 2085 C C . THR A 1 258 ? -16.181 8.730 94.819 1.00 36.84 258 THR A C 1
ATOM 2087 O O . THR A 1 258 ? -14.971 8.642 94.999 1.00 36.84 258 THR A O 1
ATOM 2090 N N . ALA A 1 259 ? -16.747 9.859 94.360 1.00 39.28 259 ALA A N 1
ATOM 2091 C CA . ALA A 1 259 ? -16.564 11.186 94.989 1.00 39.28 259 ALA A CA 1
ATOM 2092 C C . ALA A 1 259 ? -17.168 12.350 94.171 1.00 39.28 259 ALA A C 1
ATOM 2094 O O . ALA A 1 259 ? -17.217 12.338 92.947 1.00 39.28 259 ALA A O 1
ATOM 2095 N N . ALA A 1 260 ? -17.620 13.347 94.932 1.00 36.31 260 ALA A N 1
ATOM 2096 C CA . ALA A 1 260 ? -18.324 14.580 94.596 1.00 36.31 260 ALA A CA 1
ATOM 2097 C C . ALA A 1 260 ? -17.568 15.595 93.711 1.00 36.31 260 ALA A C 1
ATOM 2099 O O . ALA A 1 260 ? -16.341 15.592 93.648 1.00 36.31 260 ALA A O 1
ATOM 2100 N N . GLY A 1 261 ? -18.313 16.560 93.154 1.00 36.19 261 GLY A N 1
ATOM 2101 C CA . GLY A 1 261 ? -17.760 17.826 92.657 1.00 36.19 261 GLY A CA 1
ATOM 2102 C C . GLY A 1 261 ? -18.779 18.699 91.921 1.00 36.19 261 GLY A C 1
ATOM 2103 O O . GLY A 1 261 ? -19.277 18.310 90.877 1.00 36.19 261 GLY A O 1
ATOM 2104 N N . GLU A 1 262 ? -19.096 19.859 92.490 1.00 38.00 262 GLU A N 1
ATOM 2105 C CA . GLU A 1 262 ? -20.146 20.820 92.122 1.00 38.00 262 GLU A CA 1
ATOM 2106 C C . GLU A 1 262 ? -19.881 21.703 90.881 1.00 38.00 262 GLU A C 1
ATOM 2108 O O . GLU A 1 262 ? -18.738 21.924 90.500 1.00 38.00 262 GLU A O 1
ATOM 2113 N N . ALA A 1 263 ? -20.980 22.336 90.422 1.00 42.75 263 ALA A N 1
ATOM 2114 C CA . ALA A 1 263 ? -21.104 23.668 89.790 1.00 42.75 263 ALA A CA 1
ATOM 2115 C C . ALA A 1 263 ? -20.452 23.872 88.401 1.00 42.75 263 ALA A C 1
ATOM 2117 O O . ALA A 1 263 ? -19.315 23.518 88.155 1.00 42.75 263 ALA A O 1
ATOM 2118 N N . GLY A 1 264 ? -21.083 24.471 87.388 1.00 37.59 264 GLY A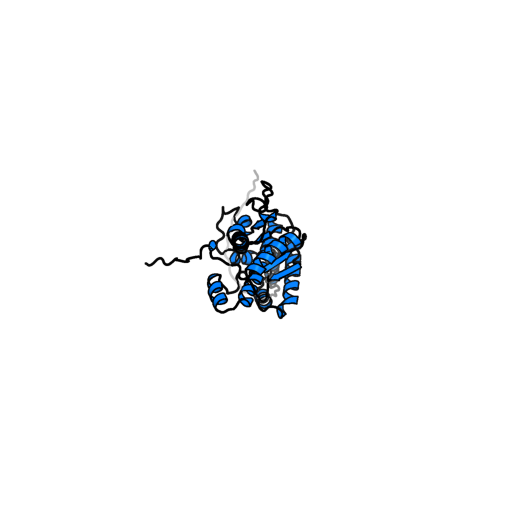 N 1
ATOM 2119 C CA . GLY A 1 264 ? -22.129 25.489 87.368 1.00 37.59 264 GLY A CA 1
ATOM 2120 C C . GLY A 1 264 ? -21.557 26.786 86.778 1.00 37.59 264 GLY A C 1
ATOM 2121 O O . GLY A 1 264 ? -20.846 27.478 87.495 1.00 37.59 264 GLY A O 1
ATOM 2122 N N . LYS A 1 265 ? -21.868 27.104 85.505 1.00 46.66 265 LYS A N 1
ATOM 2123 C CA . LYS A 1 265 ? -22.178 28.451 84.948 1.00 46.66 265 LYS A CA 1
ATOM 2124 C C . LYS A 1 265 ? -21.990 28.563 83.421 1.00 46.66 265 LYS A C 1
ATOM 2126 O O . LYS A 1 265 ? -20.893 28.459 82.893 1.00 46.66 265 LYS A O 1
ATOM 2131 N N . THR A 1 266 ? -23.125 28.820 82.778 1.00 43.94 266 THR A N 1
ATOM 2132 C CA . THR A 1 266 ? -23.450 29.826 81.742 1.00 43.94 266 THR A CA 1
ATOM 2133 C C . THR A 1 266 ? -22.403 30.873 81.313 1.00 43.94 266 THR A C 1
ATOM 2135 O O . THR A 1 266 ? -21.849 31.560 82.173 1.00 43.94 266 THR A O 1
ATOM 2138 N N . ASN A 1 267 ? -22.279 31.070 79.990 1.00 43.78 267 ASN A N 1
ATOM 2139 C CA . ASN A 1 267 ? -22.413 32.316 79.183 1.00 43.78 267 ASN A CA 1
ATOM 2140 C C . ASN A 1 267 ? -21.690 32.067 77.840 1.00 43.78 267 ASN A C 1
ATOM 2142 O O . ASN A 1 267 ? -20.543 31.636 77.864 1.00 43.78 267 ASN A O 1
ATOM 2146 N N . ASP A 1 268 ? -22.281 32.148 76.646 1.00 42.62 268 ASP A N 1
ATOM 2147 C CA . ASP A 1 268 ? -23.061 33.219 75.999 1.00 42.62 268 ASP A CA 1
ATOM 2148 C C . ASP A 1 268 ? -22.385 34.599 76.049 1.00 42.62 268 ASP A C 1
ATOM 2150 O O . ASP A 1 268 ? -22.38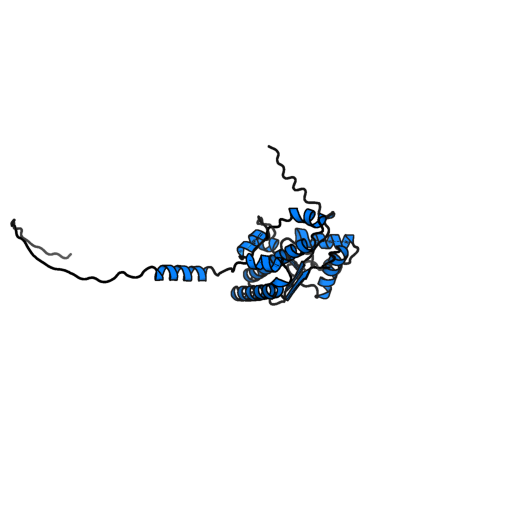1 35.292 77.070 1.00 42.62 268 ASP A O 1
ATOM 2154 N N . GLY A 1 269 ? -21.790 34.938 74.901 1.00 50.09 269 GLY A N 1
ATOM 2155 C CA . GLY A 1 269 ? -21.065 36.154 74.550 1.00 50.09 269 GLY A CA 1
ATOM 2156 C C . GLY A 1 269 ? -20.460 35.995 73.163 1.00 50.09 269 GLY A C 1
ATOM 2157 O O . GLY A 1 269 ? -19.562 35.136 73.032 1.00 50.09 269 GLY A O 1
#

Organism: NCBI:txid1265738

Sequence (269 aa):
MSNKTDTTFIPYTYQIPISVVIAKVAQDFSLIDIVSLDEPHFRPHVITEHFWRGWEMYGKPQWVTFNGRSFDLPIMELAAFRYGISAAKWFKNDGYRSPRNRFTTEAHLDLQELLTNYGAARCNGGLNLVAQLVKKPGKMDLRGDQVQQQYDEGKLTEISDYCRCDVLDTYFIFLRAMVLMGKTTIDNEMQLVQQAKQWIQQRADTSEAYTAYLNAWRDWEKPQDKTVEKAKASSESETPESSDTPETSEATESSEVTAAGEAGKTNDG

Foldseek 3Di:
DDPPPPPVDDPLLPDFQQWAKDFDADPLLATDDIDIFPPPVSDRLRSLQCVLVVCVVVPLAAAFEACCLVPVVVSSVSSCVVNVHDNPQQCDCPDCPRLNRPPDRGRYDHLNCVVCVNVVHDPPPTLQVLLVVQQFLRQDPDDPVCPVVCVVVVVSLVVNLRNRSSNVSSSLSVLVVCCVVVVDPPVSSLVSVVSVLVVLVVCCVVGVSSVSRNVSGDHDDDPVVVVVVVVVVVVVVDDDPDDDDDDDDDDDDDDDDDDDDDDDDDDDD

pLDDT: mean 84.57, std 20.62, range [33.88, 98.88]